Protein AF-A0A8I0KU93-F1 (afdb_monomer_lite)

InterPro domains:
  IPR004701 Phosphotransferase system, mannose-type IIA component [PF03610] (4-116)
  IPR004701 Phosphotransferase system, mannose-type IIA component [PS51096] (2-158)
  IPR008731 Phosphotransferase system, enzyme I N-terminal [PF05524] (185-280)
  IPR012844 Dihydroxyacetone kinase phosphotransferase subunit, N-terminal domain [TIGR02364] (4-125)
  IPR036618 PtsI, HPr-binding domain superfamily [G3DSA:1.10.274.10] (181-299)
  IPR036618 PtsI, HPr-binding domain superfamily [SSF47831] (185-296)
  IPR036662 Phosphotransferase system, mannose-type IIA component superfamily [G3DSA:3.40.50.510] (1-130)
  IPR036662 Phosphotransferase system, mannose-type IIA component superfamily [SSF53062] (1-128)
  IPR039643 Dihydroxyacetone kinase phosphotransferase subunit DhaM [PTHR38594] (3-132)

Organism: NCBI:txid2692125

Radius of gyration: 26.98 Å; chains: 1; bounding box: 62×64×78 Å

pLDDT: mean 84.0, std 16.84, range [27.55, 98.62]

Secondary structure (DSSP, 8-state):
--EEEEEEES-HHHHHHHHHHHHHTTTT----EEEEEB-TTSSSSB-HHHHHHHHHHHHTT-SEEEEEESSHHHHHHHHHHHHHS-HHHHHTEEE--S-HHHHHHHHHHHHTTT--HHHHHHHHHTTTHHHHHHHSS-S-------------------PPPPP-TT-TTSPEEE------GGG----S-HHHHHHHHHHHHHHHHHHHHHHHHHS-TTSHHHHHHHHHHHHHHHHHT-HHHHHHHHHHHHH---HHHHHHHHHHHHHHHHHTSSSHHHHHHHHHHHHHHHHHHHHHTT---S-GGGG----S-EEEEES---HHHHHT--BTTEEEEEEET--TTSHHHHHHHHTT--EEEE---

Foldseek 3Di:
DFEAEEEWFQAPVVQVVLVVLLCVLLVVQDGHYYYFYHDPVNHRDGALVSLLVSLVSRVVPGPAYEYEYADDRSVVSNVVSLVVHDPNSSVRYYYAPAHRRLLSNQLSNCSSVVDDPVVSSVRSNCSCVCVVVVVVPDVPDPPDPPDDDDDDDDDDDPDPDPPDLVPPPFAEDEDELDDDLVLADFPQDLVVLLVLLVQLLVVLLVVLQVLLVVFDPVDPLSVVLSVVSVVLSCVSVPVVVSVQSSVVCVVPRGNLVSLCVVLVVVLVVQCPDPDPVSNLVSLSSVLSSSSSNCSNSVAQRAEDPSPDDQPAAHEYEYQDFASRNQSRDDPDSNSAYEYEPDDCPHNRNVSNVSNVHHYDYDYDD

Structure (mmCIF, N/CA/C/O backbone):
data_AF-A0A8I0KU93-F1
#
_entry.id   AF-A0A8I0KU93-F1
#
loop_
_atom_site.group_PDB
_atom_site.id
_atom_site.type_symbol
_atom_site.label_atom_id
_atom_site.label_alt_id
_atom_site.label_comp_id
_atom_site.label_asym_id
_atom_site.label_entity_id
_atom_site.label_seq_id
_atom_site.pdbx_PDB_ins_code
_atom_site.Cartn_x
_atom_site.Cartn_y
_atom_site.Cartn_z
_atom_site.occupancy
_atom_site.B_iso_or_equiv
_atom_site.auth_seq_id
_atom_site.auth_comp_id
_atom_site.auth_asym_id
_atom_site.auth_atom_id
_atom_site.pdbx_PDB_model_num
ATOM 1 N N . MET A 1 1 ? -18.561 -11.347 -32.294 1.00 76.56 1 MET A N 1
ATOM 2 C CA . MET A 1 1 ? -17.390 -12.033 -31.731 1.00 76.56 1 MET A CA 1
ATOM 3 C C . MET A 1 1 ? -17.626 -12.157 -30.243 1.00 76.56 1 MET A C 1
ATOM 5 O O . MET A 1 1 ? -17.910 -11.149 -29.606 1.00 76.56 1 MET A O 1
ATOM 9 N N . THR A 1 2 ? -17.659 -13.383 -29.747 1.00 90.75 2 THR A N 1
ATOM 10 C CA . THR A 1 2 ? -17.941 -13.753 -28.359 1.00 90.75 2 THR A CA 1
ATOM 11 C C . THR A 1 2 ? -16.639 -13.873 -27.574 1.00 90.75 2 THR A C 1
ATOM 13 O O . THR A 1 2 ? -15.663 -14.420 -28.074 1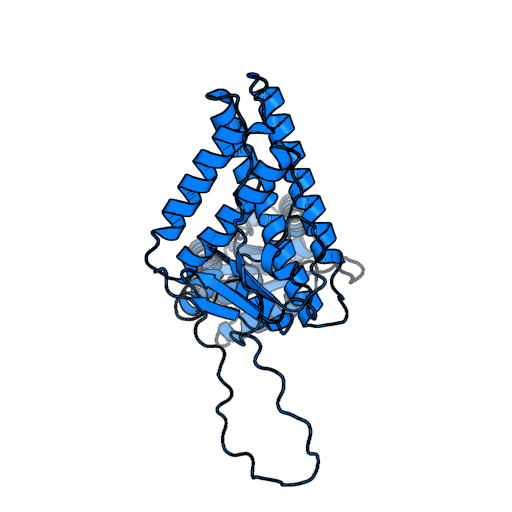.00 90.75 2 THR A O 1
ATOM 16 N N . CYS A 1 3 ? -16.615 -13.347 -26.352 1.00 96.44 3 CYS A N 1
ATOM 17 C CA . CYS A 1 3 ? -15.449 -13.393 -25.474 1.00 96.44 3 CYS A CA 1
ATOM 18 C C . CYS A 1 3 ? -15.707 -14.380 -24.333 1.00 96.44 3 CYS A C 1
ATOM 20 O O . CYS A 1 3 ? -16.680 -14.218 -23.592 1.00 96.44 3 CYS A O 1
ATOM 22 N N . GLY A 1 4 ? -14.844 -15.381 -24.199 1.00 97.94 4 GLY A N 1
ATOM 23 C CA . GLY A 1 4 ? -14.819 -16.289 -23.059 1.00 97.94 4 GLY A CA 1
ATOM 24 C C . GLY A 1 4 ? -13.735 -15.898 -22.054 1.00 97.94 4 GLY A C 1
ATOM 25 O O . GLY A 1 4 ? -12.794 -15.180 -22.390 1.00 97.94 4 GLY A O 1
ATOM 26 N N . LEU A 1 5 ? -13.864 -16.349 -20.808 1.00 98.62 5 LEU A N 1
ATOM 27 C CA . LEU A 1 5 ? -13.021 -15.913 -19.693 1.00 98.62 5 LEU A CA 1
ATOM 28 C C . LEU A 1 5 ? -12.236 -17.085 -19.091 1.00 98.62 5 LEU A C 1
ATOM 30 O O . LEU A 1 5 ? -12.770 -18.178 -18.912 1.00 98.62 5 LEU A O 1
ATOM 34 N N . VAL A 1 6 ? -10.986 -16.848 -18.707 1.00 98.62 6 VAL A N 1
ATOM 35 C CA . VAL A 1 6 ? -10.173 -17.806 -17.941 1.00 98.62 6 VAL A CA 1
ATOM 36 C C . VAL A 1 6 ? -9.643 -17.120 -16.693 1.00 98.62 6 VAL A C 1
ATOM 38 O O . VAL A 1 6 ? -9.049 -16.051 -16.786 1.00 98.62 6 VAL A O 1
ATOM 41 N N . LEU A 1 7 ? -9.841 -17.724 -15.524 1.00 98.06 7 LEU A N 1
ATOM 42 C CA . LEU A 1 7 ? -9.283 -17.245 -14.261 1.00 98.06 7 LEU A CA 1
ATOM 43 C C . LEU A 1 7 ? -8.055 -18.068 -13.902 1.00 98.06 7 LEU A C 1
ATOM 45 O O . LEU A 1 7 ? -8.151 -19.284 -13.743 1.00 98.06 7 LEU A O 1
ATOM 49 N N . VAL A 1 8 ? -6.932 -17.392 -13.700 1.00 97.69 8 VAL A N 1
ATOM 50 C CA . VAL A 1 8 ? -5.667 -17.983 -13.276 1.00 97.69 8 VAL A CA 1
ATOM 51 C C . VAL A 1 8 ? -5.283 -17.412 -11.921 1.00 97.69 8 VAL A C 1
ATOM 53 O O . VAL A 1 8 ? -5.124 -16.201 -11.773 1.00 97.69 8 VAL A O 1
ATOM 56 N N . ALA A 1 9 ? -5.144 -18.271 -10.915 1.00 96.38 9 ALA A N 1
ATOM 57 C CA . ALA A 1 9 ? -4.786 -17.823 -9.574 1.00 96.38 9 ALA A CA 1
ATOM 58 C C . ALA A 1 9 ? -3.966 -18.856 -8.809 1.00 96.38 9 ALA A C 1
ATOM 60 O O . ALA A 1 9 ? -4.051 -20.058 -9.049 1.00 96.38 9 ALA A O 1
ATOM 61 N N . HIS A 1 10 ? -3.240 -18.394 -7.797 1.00 95.69 10 HIS A N 1
ATOM 62 C CA . HIS A 1 10 ? -2.480 -19.276 -6.923 1.00 95.69 10 HIS A CA 1
ATOM 63 C C . HIS A 1 10 ? -3.381 -20.131 -6.029 1.00 95.69 10 HIS A C 1
ATOM 65 O O . HIS A 1 10 ? -3.035 -21.255 -5.677 1.00 95.69 10 HIS A O 1
ATOM 71 N N . SER A 1 11 ? -4.531 -19.580 -5.637 1.00 95.19 11 SER A N 1
ATOM 72 C CA . SER A 1 11 ? -5.482 -20.199 -4.717 1.00 95.19 11 SER A CA 1
ATOM 73 C C . SER A 1 11 ? -6.725 -20.663 -5.466 1.00 95.19 11 SER A C 1
ATOM 75 O O . SER A 1 11 ? -7.487 -19.847 -5.990 1.00 95.19 11 SER A O 1
ATOM 77 N N . ARG A 1 12 ? -6.960 -21.980 -5.482 1.00 95.12 12 ARG A N 1
ATOM 78 C CA . ARG A 1 12 ? -8.182 -22.557 -6.056 1.00 95.12 12 ARG A CA 1
ATOM 79 C C . ARG A 1 12 ? -9.459 -22.083 -5.351 1.00 95.12 12 ARG A C 1
ATOM 81 O O . ARG A 1 12 ? -10.343 -21.622 -6.070 1.00 95.12 12 ARG A O 1
ATOM 88 N N . PRO A 1 13 ? -9.543 -22.068 -4.003 1.00 96.12 13 PRO A N 1
ATOM 89 C CA . PRO A 1 13 ? -10.718 -21.529 -3.315 1.00 96.12 13 PRO A CA 1
ATOM 90 C C . PRO A 1 13 ? -11.046 -20.083 -3.707 1.00 96.12 13 PRO A C 1
ATOM 92 O O . PRO A 1 13 ? -12.212 -19.734 -3.862 1.00 96.12 13 PRO A O 1
ATOM 95 N N . LEU A 1 14 ? -10.023 -19.243 -3.914 1.00 94.69 14 LEU A N 1
ATOM 96 C CA . LEU A 1 14 ? -10.217 -17.861 -4.359 1.00 94.69 14 LEU A CA 1
ATOM 97 C C . LEU A 1 14 ? -10.784 -17.798 -5.782 1.00 94.69 14 LEU A C 1
ATOM 99 O O . LEU A 1 14 ? -11.743 -17.070 -6.025 1.00 94.69 14 LEU A O 1
ATOM 103 N N . ALA A 1 15 ? -10.196 -18.546 -6.719 1.00 95.94 15 ALA A N 1
ATOM 104 C CA . ALA A 1 15 ? -10.630 -18.530 -8.113 1.00 95.94 15 ALA A CA 1
ATOM 105 C C . ALA A 1 15 ? -12.047 -19.095 -8.292 1.00 95.94 15 ALA A C 1
ATOM 107 O O . ALA A 1 15 ? -12.823 -18.562 -9.082 1.00 95.94 15 ALA A O 1
ATOM 108 N N . GLU A 1 16 ? -12.403 -20.137 -7.539 1.00 96.38 16 GLU A N 1
ATOM 109 C CA . GLU A 1 16 ? -13.755 -20.702 -7.535 1.00 96.38 16 GLU A CA 1
ATOM 110 C C . GLU A 1 16 ? -14.772 -19.709 -6.966 1.00 96.38 16 GLU A C 1
ATOM 112 O O . GLU A 1 16 ? -15.781 -19.444 -7.614 1.00 96.38 16 GLU A O 1
ATOM 117 N N . ALA A 1 17 ? -14.471 -19.072 -5.829 1.00 97.56 17 ALA A N 1
ATOM 118 C CA . ALA A 1 17 ? -15.342 -18.043 -5.263 1.00 97.56 17 ALA A CA 1
ATOM 119 C C . ALA A 1 17 ? -15.520 -16.843 -6.215 1.00 97.56 17 ALA A C 1
ATOM 121 O O . ALA A 1 17 ? -16.633 -16.345 -6.393 1.00 97.56 17 ALA A O 1
ATOM 122 N N . ALA A 1 18 ? -14.441 -16.400 -6.870 1.00 97.12 18 ALA A N 1
ATOM 123 C CA . ALA A 1 18 ? -14.492 -15.323 -7.854 1.00 97.12 18 ALA A CA 1
ATOM 124 C C . ALA A 1 18 ? -15.321 -15.707 -9.091 1.00 97.12 18 ALA A C 1
ATOM 126 O O . ALA A 1 18 ? -16.140 -14.907 -9.545 1.00 97.12 18 ALA A O 1
ATOM 127 N N . ARG A 1 19 ? -15.164 -16.937 -9.606 1.00 97.50 19 ARG A N 1
ATOM 128 C CA . ARG A 1 19 ? -16.010 -17.481 -10.680 1.00 97.50 19 ARG A CA 1
ATOM 129 C C . ARG A 1 19 ? -17.477 -17.459 -10.278 1.00 97.50 19 ARG A C 1
ATOM 131 O O . ARG A 1 19 ? -18.304 -16.988 -11.051 1.00 97.50 19 ARG A O 1
ATOM 138 N N . ASP A 1 20 ? -17.806 -17.996 -9.111 1.00 96.56 20 ASP A N 1
ATOM 139 C CA . ASP A 1 20 ? -19.197 -18.168 -8.693 1.00 96.56 20 ASP A CA 1
ATOM 140 C C . ASP A 1 20 ? -19.889 -16.801 -8.527 1.00 96.56 20 ASP A C 1
ATOM 142 O O . ASP A 1 20 ? -21.030 -16.605 -8.967 1.00 96.56 20 ASP A O 1
ATOM 146 N N . LEU A 1 21 ? -19.161 -15.805 -8.010 1.00 96.06 21 LEU A N 1
ATOM 147 C CA . LEU A 1 21 ? -19.622 -14.418 -7.970 1.00 96.06 21 LEU A CA 1
ATOM 148 C C . LEU A 1 21 ? -19.855 -13.847 -9.379 1.00 96.06 21 LEU A C 1
ATOM 150 O O . LEU A 1 21 ? -20.891 -13.232 -9.640 1.00 96.06 21 LEU A O 1
ATOM 154 N N . ALA A 1 22 ? -18.926 -14.082 -10.305 1.00 96.38 22 ALA A N 1
ATOM 155 C CA . ALA A 1 22 ? -19.029 -13.625 -11.689 1.00 96.38 22 ALA A CA 1
ATOM 156 C C . ALA A 1 22 ? -20.241 -14.225 -12.408 1.00 96.38 22 ALA A C 1
ATOM 158 O O . ALA A 1 22 ? -20.997 -13.511 -13.067 1.00 96.38 22 ALA A O 1
ATOM 159 N N . LEU A 1 23 ? -20.461 -15.531 -12.232 1.00 95.06 23 LEU A N 1
ATOM 160 C CA . LEU A 1 23 ? -21.593 -16.247 -12.811 1.00 95.06 23 LEU A CA 1
ATOM 161 C C . LEU A 1 23 ? -22.927 -15.741 -12.258 1.00 95.06 23 LEU A C 1
ATOM 163 O O . LEU A 1 23 ? -23.889 -15.630 -13.018 1.00 95.06 23 LEU A O 1
ATOM 167 N N . THR A 1 24 ? -22.978 -15.333 -10.988 1.00 93.56 24 THR A N 1
ATOM 168 C CA . THR A 1 24 ? -24.179 -14.716 -10.399 1.00 93.56 24 THR A CA 1
ATOM 169 C C . THR A 1 24 ? -24.579 -13.436 -11.147 1.00 93.56 24 THR A C 1
ATOM 171 O O . THR A 1 24 ? -25.766 -13.185 -11.358 1.00 93.56 24 THR A O 1
ATOM 174 N N . MET A 1 25 ? -23.609 -12.656 -11.635 1.00 88.38 25 MET A N 1
ATOM 175 C CA . MET A 1 25 ? -23.875 -11.410 -12.369 1.00 88.38 25 MET A CA 1
ATOM 176 C C . MET A 1 25 ? -24.320 -11.615 -13.826 1.00 88.38 25 MET A C 1
ATOM 178 O O . MET A 1 25 ? -24.736 -10.665 -14.490 1.00 88.38 25 MET A O 1
ATOM 182 N N . THR A 1 26 ? -24.281 -12.842 -14.350 1.00 91.31 26 THR A N 1
ATOM 183 C CA . THR A 1 26 ? -24.676 -13.122 -15.745 1.00 91.31 26 THR A CA 1
ATOM 184 C C . THR A 1 26 ? -26.191 -13.124 -15.957 1.00 91.31 26 THR A C 1
ATOM 186 O O . THR A 1 26 ? -26.646 -13.072 -17.103 1.00 91.31 26 THR A O 1
ATOM 189 N N . GLY A 1 27 ? -26.979 -13.180 -14.876 1.00 86.06 27 GLY A N 1
ATOM 190 C CA . GLY A 1 27 ? -28.438 -13.297 -14.939 1.00 86.06 27 GLY A CA 1
ATOM 191 C C . GLY A 1 27 ? -28.910 -14.635 -15.518 1.00 86.06 27 GLY A C 1
ATOM 192 O O . GLY A 1 27 ? -29.949 -14.680 -16.172 1.00 86.06 27 GLY A O 1
ATOM 193 N N . GLY A 1 28 ? -28.125 -15.705 -15.334 1.00 85.94 28 GLY A N 1
ATOM 194 C CA . GLY A 1 28 ? -28.436 -17.052 -15.825 1.00 85.94 28 GLY A CA 1
ATOM 195 C C . GLY A 1 28 ? -28.096 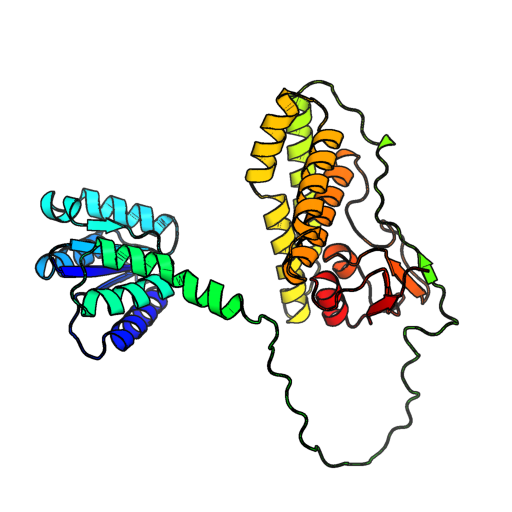-17.292 -17.299 1.00 85.94 28 GLY A C 1
ATOM 196 O O . GLY A 1 28 ? -28.456 -18.334 -17.843 1.00 85.94 28 GLY A O 1
ATOM 197 N N . ARG A 1 29 ? -27.416 -16.346 -17.959 1.00 89.88 29 ARG A N 1
ATOM 198 C CA . ARG A 1 29 ? -26.885 -16.548 -19.311 1.00 89.88 29 ARG A CA 1
ATOM 199 C C . ARG A 1 29 ? -25.628 -17.407 -19.249 1.00 89.88 29 ARG A C 1
ATOM 201 O O . ARG A 1 29 ? -24.740 -17.152 -18.443 1.00 89.88 29 ARG A O 1
ATOM 208 N N . ASP A 1 30 ? -25.555 -18.392 -20.134 1.00 89.75 30 ASP A N 1
ATOM 209 C CA . ASP A 1 30 ? -24.376 -19.241 -20.272 1.00 89.75 30 ASP A CA 1
ATOM 210 C C . ASP A 1 30 ? -23.223 -18.439 -20.894 1.00 89.75 30 ASP A C 1
ATOM 212 O O . ASP A 1 30 ? -23.360 -17.873 -21.981 1.00 89.75 30 ASP A O 1
ATOM 216 N N . ILE A 1 31 ? -22.098 -18.381 -20.182 1.00 95.44 31 ILE A N 1
ATOM 217 C CA . ILE A 1 31 ? -20.832 -17.826 -20.665 1.00 95.44 31 ILE A CA 1
ATOM 218 C C . ILE A 1 31 ? -19.741 -18.886 -20.518 1.00 95.44 31 ILE A C 1
ATOM 220 O O . ILE A 1 31 ? -19.732 -19.661 -19.559 1.00 95.44 31 ILE A O 1
ATOM 224 N N . ALA A 1 32 ? -18.791 -18.920 -21.452 1.00 97.06 32 ALA A N 1
ATOM 225 C CA . ALA A 1 32 ? -17.612 -19.760 -21.297 1.00 97.06 32 ALA A CA 1
ATOM 226 C C . ALA A 1 32 ? -16.673 -19.134 -20.261 1.00 97.06 32 ALA A C 1
ATOM 228 O O . ALA A 1 32 ? -16.091 -18.078 -20.504 1.00 97.06 32 ALA A O 1
ATOM 229 N N . LEU A 1 33 ? -16.559 -19.777 -19.098 1.00 97.81 33 LEU A N 1
ATOM 230 C CA . LEU A 1 33 ? -15.672 -19.367 -18.016 1.00 97.81 33 LEU A CA 1
ATOM 231 C C . LEU A 1 33 ? -14.984 -20.603 -17.427 1.00 97.81 33 LEU A C 1
ATOM 233 O O . LEU A 1 33 ? -15.656 -21.485 -16.891 1.00 97.81 33 LEU A O 1
ATOM 237 N N . ALA A 1 34 ? -13.654 -20.650 -17.506 1.00 98.25 34 ALA A N 1
ATOM 238 C CA . ALA A 1 34 ? -12.834 -21.716 -16.929 1.00 98.25 34 ALA A CA 1
ATOM 239 C C . ALA A 1 34 ? -11.908 -21.198 -15.815 1.00 98.25 34 ALA A C 1
ATOM 241 O O . ALA A 1 34 ? -11.551 -20.021 -15.773 1.00 98.25 34 ALA A O 1
ATOM 242 N N . VAL A 1 35 ? -11.516 -22.089 -14.901 1.00 97.69 35 VAL A N 1
ATOM 243 C CA . VAL A 1 35 ? -10.605 -21.796 -13.783 1.00 97.69 35 VAL A CA 1
ATOM 244 C C . VAL A 1 35 ? -9.376 -22.693 -13.887 1.00 97.69 35 VAL A C 1
ATOM 246 O O . VAL A 1 35 ? -9.509 -23.912 -13.950 1.00 97.69 35 VAL A O 1
ATOM 249 N N . ALA A 1 36 ? -8.193 -22.089 -13.829 1.00 96.94 36 ALA A N 1
ATOM 250 C CA . ALA A 1 36 ? -6.902 -22.753 -13.718 1.00 96.94 36 ALA A CA 1
ATOM 251 C C . ALA A 1 36 ? -6.173 -22.222 -12.476 1.00 96.94 36 ALA A C 1
ATOM 253 O O . ALA A 1 36 ? -5.534 -21.173 -12.511 1.00 96.94 36 ALA A O 1
ATOM 254 N N . ALA A 1 37 ? -6.306 -22.916 -11.346 1.00 95.44 37 ALA A N 1
ATOM 255 C CA . ALA A 1 37 ? -5.766 -22.429 -10.081 1.00 95.44 37 ALA A CA 1
ATOM 256 C C . ALA A 1 37 ? -5.192 -23.530 -9.189 1.00 95.44 37 ALA A C 1
ATOM 258 O O . ALA A 1 37 ? -5.713 -24.652 -9.149 1.00 95.44 37 ALA A O 1
ATOM 259 N N . GLY A 1 38 ? -4.161 -23.170 -8.426 1.00 92.00 38 GLY A N 1
ATOM 260 C CA . GLY A 1 38 ? -3.378 -24.096 -7.612 1.00 92.00 38 GLY A CA 1
ATOM 261 C C . GLY A 1 38 ? -2.252 -24.775 -8.395 1.00 92.00 38 GLY A C 1
ATOM 262 O O . GLY A 1 38 ? -2.209 -24.747 -9.627 1.00 92.00 38 GLY A O 1
ATOM 263 N N . SER A 1 39 ? -1.318 -25.381 -7.663 1.00 89.31 39 SER A N 1
ATOM 264 C CA . SER A 1 39 ? -0.315 -26.273 -8.248 1.00 89.31 39 SER A CA 1
ATOM 265 C C . SER A 1 39 ? -0.930 -27.624 -8.634 1.00 89.31 39 SER A C 1
ATOM 267 O O . SER A 1 39 ? -2.027 -27.969 -8.187 1.00 89.31 39 SER A O 1
ATOM 269 N N . ALA A 1 40 ? -0.195 -28.424 -9.413 1.00 80.25 40 ALA A N 1
ATOM 270 C CA . ALA A 1 40 ? -0.590 -29.791 -9.769 1.00 80.25 40 ALA A CA 1
ATOM 271 C C . ALA A 1 40 ? -0.876 -30.678 -8.536 1.00 80.25 40 ALA A C 1
ATOM 273 O O . ALA A 1 40 ? -1.761 -31.529 -8.576 1.00 80.25 40 ALA A O 1
ATOM 274 N N . ASP A 1 41 ? -0.192 -30.416 -7.416 1.00 81.50 41 ASP A N 1
ATOM 275 C CA . ASP A 1 41 ? -0.361 -31.136 -6.145 1.00 81.50 41 ASP A CA 1
ATOM 276 C C . ASP A 1 41 ? -1.513 -30.586 -5.272 1.00 81.50 41 ASP A C 1
ATOM 278 O O . ASP A 1 41 ? -1.687 -31.002 -4.127 1.00 81.50 41 ASP A O 1
ATOM 282 N N . GLY A 1 42 ? -2.298 -29.625 -5.778 1.00 77.12 42 GLY A N 1
ATOM 283 C CA . GLY A 1 42 ? -3.462 -29.050 -5.090 1.00 77.12 42 GLY A CA 1
ATOM 284 C C . GLY A 1 42 ? -3.144 -27.963 -4.054 1.00 77.12 42 GLY A C 1
ATOM 285 O O . GLY A 1 42 ? -4.048 -27.502 -3.356 1.00 77.12 42 GLY A O 1
ATOM 286 N N . GLY A 1 43 ? -1.881 -27.541 -3.950 1.00 86.25 43 GLY A N 1
ATOM 287 C CA . GLY A 1 43 ? -1.436 -26.454 -3.076 1.00 86.25 43 GLY A CA 1
ATOM 288 C C . GLY A 1 43 ? -1.520 -25.071 -3.729 1.00 86.25 43 GLY A C 1
ATOM 289 O O . GLY A 1 43 ? -1.989 -24.913 -4.856 1.00 86.25 43 GLY A O 1
ATOM 290 N N . ILE A 1 44 ? -1.023 -24.053 -3.020 1.00 89.38 44 ILE A N 1
ATOM 291 C CA . ILE A 1 44 ? -0.886 -22.693 -3.558 1.00 89.38 44 ILE A CA 1
ATOM 292 C C . ILE A 1 44 ? 0.166 -22.692 -4.675 1.00 89.38 44 ILE A C 1
ATOM 294 O O . ILE A 1 44 ? 1.314 -23.070 -4.450 1.00 89.38 44 ILE A O 1
ATOM 298 N N . GLY A 1 45 ? -0.212 -22.252 -5.873 1.00 90.62 45 GLY A N 1
ATOM 299 C CA . GLY A 1 45 ? 0.670 -22.241 -7.040 1.00 90.62 45 GLY A CA 1
ATOM 300 C C . GLY A 1 45 ? -0.098 -22.077 -8.347 1.00 90.62 45 GLY A C 1
ATOM 301 O O . GLY A 1 45 ? -1.313 -21.941 -8.338 1.00 90.62 45 GLY A O 1
ATOM 302 N N . THR A 1 46 ? 0.604 -22.074 -9.477 1.00 90.94 46 THR A N 1
ATOM 303 C CA . THR A 1 46 ? -0.016 -22.029 -10.810 1.00 90.94 46 THR A CA 1
ATOM 304 C C . THR A 1 46 ? 0.611 -23.107 -11.687 1.00 90.94 46 THR A C 1
ATOM 306 O O . THR A 1 46 ? 1.832 -23.254 -11.691 1.00 90.94 46 THR A O 1
ATOM 309 N N . ASP A 1 47 ? -0.213 -23.853 -12.416 1.00 93.44 47 ASP A N 1
ATOM 310 C CA . ASP A 1 47 ? 0.219 -24.862 -13.385 1.00 93.44 47 ASP A CA 1
ATOM 311 C C . ASP A 1 47 ? -0.073 -24.377 -14.812 1.00 93.44 47 ASP A C 1
ATOM 313 O O . ASP A 1 47 ? -1.230 -24.204 -15.192 1.00 93.44 47 ASP A O 1
ATOM 317 N N . ALA A 1 48 ? 0.978 -24.159 -15.607 1.00 94.81 48 ALA A N 1
ATOM 318 C CA . ALA A 1 48 ? 0.859 -23.675 -16.981 1.00 94.81 48 ALA A CA 1
ATOM 319 C C . ALA A 1 48 ? 0.073 -24.636 -17.892 1.00 94.81 48 ALA A C 1
ATOM 321 O O . ALA A 1 48 ? -0.622 -24.173 -18.794 1.00 94.81 48 ALA A O 1
ATOM 322 N N . MET A 1 49 ? 0.121 -25.950 -17.643 1.00 95.69 49 MET A N 1
ATOM 323 C CA . MET A 1 49 ? -0.649 -26.915 -18.437 1.00 95.69 49 MET A CA 1
ATOM 324 C C . MET A 1 49 ? -2.140 -26.832 -18.112 1.00 95.69 49 MET A C 1
ATOM 326 O O . MET A 1 49 ? -2.961 -26.808 -19.023 1.00 95.69 49 MET A O 1
ATOM 330 N N . ALA A 1 50 ? -2.496 -26.660 -16.836 1.00 96.69 50 ALA A N 1
ATOM 331 C CA . ALA A 1 50 ? -3.882 -26.409 -16.446 1.00 96.69 50 ALA A CA 1
ATOM 332 C C . ALA A 1 50 ? -4.420 -25.089 -17.035 1.00 96.69 50 ALA A C 1
ATOM 334 O O . ALA A 1 50 ? -5.596 -25.001 -17.390 1.00 96.69 50 ALA A O 1
ATOM 335 N N . VAL A 1 51 ? -3.567 -24.063 -17.166 1.00 97.88 51 VAL A N 1
ATOM 336 C CA . VAL A 1 51 ? -3.932 -22.809 -17.848 1.00 97.88 51 VAL A CA 1
ATOM 337 C C . VAL A 1 51 ? -4.163 -23.041 -19.341 1.00 97.88 51 VAL A C 1
ATOM 339 O O . VAL A 1 51 ? -5.162 -22.554 -19.867 1.00 97.88 51 VAL A O 1
ATOM 342 N N . LEU A 1 52 ? -3.291 -23.798 -20.013 1.00 98.19 52 LEU A N 1
ATOM 343 C CA . LEU A 1 52 ? -3.459 -24.158 -21.424 1.00 98.19 52 LEU A CA 1
ATOM 344 C C . LEU A 1 52 ? -4.775 -24.913 -21.658 1.00 98.19 52 LEU A C 1
ATOM 346 O O . LEU A 1 52 ? -5.539 -24.548 -22.549 1.00 98.19 52 LEU A O 1
ATOM 350 N N . ASP A 1 53 ? -5.074 -25.910 -20.825 1.00 98.25 53 ASP A N 1
ATOM 351 C CA . ASP A 1 53 ? -6.313 -26.687 -20.912 1.00 98.25 53 ASP A CA 1
ATOM 352 C C . ASP A 1 53 ? -7.551 -25.798 -20.725 1.00 98.25 53 ASP A C 1
ATOM 354 O O . ASP A 1 53 ? -8.515 -25.883 -21.491 1.00 98.25 53 ASP A O 1
ATOM 358 N N . ALA A 1 54 ? -7.514 -24.886 -19.746 1.00 98.38 54 ALA A N 1
ATOM 359 C CA . ALA A 1 54 ? -8.587 -23.924 -19.525 1.00 98.38 54 ALA A CA 1
ATOM 360 C C . ALA A 1 54 ? -8.775 -22.989 -20.731 1.00 98.38 54 ALA A C 1
ATOM 362 O O . ALA A 1 54 ? -9.908 -22.789 -21.170 1.00 98.38 54 ALA A O 1
ATOM 363 N N . VAL A 1 55 ? -7.688 -22.463 -21.304 1.00 98.62 55 VAL A N 1
ATOM 364 C CA . VAL A 1 55 ? -7.729 -21.617 -22.508 1.00 98.62 55 VAL A CA 1
ATOM 365 C C . VAL A 1 55 ? -8.329 -22.371 -23.692 1.00 98.62 55 VAL A C 1
ATOM 367 O O . VAL A 1 55 ? -9.259 -21.858 -24.311 1.00 98.62 55 VAL A O 1
ATOM 370 N N . ASN A 1 56 ? -7.874 -23.595 -23.964 1.00 98.38 56 ASN A N 1
ATOM 371 C CA . ASN A 1 56 ? -8.397 -24.412 -25.061 1.00 98.38 56 ASN A CA 1
ATOM 372 C C . ASN A 1 56 ? -9.897 -24.688 -24.889 1.00 98.38 56 ASN A C 1
ATOM 374 O O . ASN A 1 56 ? -10.672 -24.466 -25.818 1.00 98.38 56 ASN A O 1
ATOM 378 N N . SER A 1 57 ? -10.330 -25.059 -23.679 1.00 98.25 57 SER A N 1
ATOM 379 C CA . SER A 1 57 ? -11.747 -25.333 -23.393 1.00 98.25 57 SER A CA 1
ATOM 380 C C . SER A 1 57 ? -12.665 -24.127 -23.639 1.00 98.25 57 SER A C 1
ATOM 382 O O . SER A 1 57 ? -13.825 -24.275 -24.027 1.00 98.25 57 SER A O 1
ATOM 384 N N . VAL A 1 58 ? -12.153 -22.912 -23.423 1.00 98.25 58 VAL A N 1
ATOM 385 C CA . VAL A 1 58 ? -12.892 -21.670 -23.665 1.00 98.25 58 VAL A CA 1
ATOM 386 C C . VAL A 1 58 ? -12.828 -21.282 -25.144 1.00 98.25 58 VAL A C 1
ATOM 388 O O . VAL A 1 58 ? -13.846 -20.873 -25.706 1.00 98.25 58 VAL A O 1
ATOM 391 N N . ALA A 1 59 ? -11.676 -21.459 -25.795 1.00 97.56 59 ALA A N 1
ATOM 392 C CA . ALA A 1 59 ? -11.473 -21.168 -27.214 1.00 97.56 59 ALA A CA 1
ATOM 393 C C . ALA A 1 59 ? -12.351 -22.034 -28.137 1.00 97.56 59 ALA A C 1
ATOM 395 O O . ALA A 1 59 ? -12.780 -21.566 -29.188 1.00 97.56 59 ALA A O 1
ATOM 396 N N . GLU A 1 60 ? -12.697 -23.257 -27.724 1.00 97.12 60 GLU A N 1
ATOM 397 C CA . GLU A 1 60 ? -13.657 -24.116 -28.439 1.00 97.12 60 GLU A CA 1
ATOM 398 C C . GLU A 1 60 ? -15.075 -23.523 -28.505 1.00 97.12 60 GLU A C 1
ATOM 400 O O . GLU A 1 60 ? -15.866 -23.877 -29.382 1.00 97.12 60 GLU A O 1
ATOM 405 N N . ARG A 1 61 ? -15.418 -22.622 -27.576 1.00 96.62 61 ARG A N 1
ATOM 406 C CA . ARG A 1 61 ? -16.770 -22.069 -27.416 1.00 96.62 61 ARG A CA 1
ATOM 407 C C . ARG A 1 61 ? -16.888 -20.598 -27.802 1.00 96.62 61 ARG A C 1
ATOM 409 O O . ARG A 1 61 ? -18.012 -20.105 -27.897 1.00 96.62 61 ARG A O 1
ATOM 416 N N . CYS A 1 62 ? -15.778 -19.878 -27.951 1.00 95.94 62 CYS A N 1
ATOM 417 C CA . CYS A 1 62 ? -15.769 -18.419 -28.073 1.00 95.94 62 CYS A CA 1
ATOM 418 C C . CYS A 1 62 ? -14.755 -17.918 -29.101 1.00 95.94 62 CYS A C 1
ATOM 420 O O . CYS A 1 62 ? -13.723 -18.540 -29.330 1.00 95.94 62 CYS A O 1
ATOM 422 N N . ASP A 1 63 ? -15.039 -16.755 -29.693 1.00 96.25 63 ASP A N 1
ATOM 423 C CA . ASP A 1 63 ? -14.189 -16.107 -30.702 1.00 96.25 63 ASP A CA 1
ATOM 424 C C . ASP A 1 63 ? -12.864 -15.585 -30.126 1.00 96.25 63 ASP A C 1
ATOM 426 O O . ASP A 1 63 ? -11.842 -15.616 -30.795 1.00 96.25 63 ASP A O 1
ATOM 430 N N . ASP A 1 64 ? -12.848 -15.160 -28.870 1.00 98.12 64 ASP A N 1
ATOM 431 C CA . ASP A 1 64 ? -11.655 -14.655 -28.192 1.00 98.12 64 ASP A CA 1
ATOM 432 C C . ASP A 1 64 ? -11.647 -15.128 -26.733 1.00 98.12 64 ASP A C 1
ATOM 434 O O . ASP A 1 64 ? -12.705 -15.370 -26.139 1.00 98.12 64 ASP A O 1
ATOM 438 N N . VAL A 1 65 ? -10.456 -15.231 -26.142 1.00 98.50 65 VAL A N 1
ATOM 439 C CA . VAL A 1 65 ? -10.269 -15.636 -24.741 1.00 98.50 65 VAL A CA 1
ATOM 440 C C . VAL A 1 65 ? -9.607 -14.508 -23.961 1.00 98.50 65 VAL A C 1
ATOM 442 O O . VAL A 1 65 ? -8.548 -14.014 -24.345 1.00 98.50 65 VAL A O 1
ATOM 445 N N . LEU A 1 66 ? -10.200 -14.113 -22.835 1.00 98.44 66 LEU A N 1
ATOM 446 C CA . LEU A 1 66 ? -9.631 -13.133 -21.915 1.00 98.44 66 LEU A CA 1
ATOM 447 C C . LEU A 1 66 ? -9.201 -13.812 -20.609 1.00 98.44 66 LEU A C 1
ATOM 449 O O . LEU A 1 66 ? -10.019 -14.357 -19.869 1.00 98.44 66 LEU A O 1
ATOM 453 N N . VAL A 1 67 ? -7.901 -13.768 -20.327 1.00 98.56 67 VAL A N 1
ATOM 454 C CA . VAL A 1 67 ? -7.261 -14.417 -19.180 1.00 98.56 67 VAL A CA 1
ATOM 455 C C . VAL A 1 67 ? -7.046 -13.403 -18.061 1.00 98.56 67 VAL A C 1
ATOM 457 O O . VAL A 1 67 ? -6.359 -12.400 -18.245 1.00 98.56 67 VAL A O 1
ATOM 460 N N . PHE A 1 68 ? -7.597 -13.684 -16.887 1.00 98.12 68 PHE A N 1
ATOM 461 C CA . PHE A 1 68 ? -7.407 -12.922 -15.659 1.00 98.12 68 PHE A CA 1
ATOM 462 C C . PHE A 1 68 ? -6.402 -13.626 -14.764 1.00 98.12 68 PHE A C 1
ATOM 464 O O . PHE A 1 68 ? -6.431 -14.844 -14.633 1.00 98.12 68 PHE A O 1
ATOM 471 N N . VAL A 1 69 ? -5.522 -12.852 -14.144 1.00 95.94 69 VAL A N 1
ATOM 472 C CA . VAL A 1 69 ? -4.386 -13.339 -13.354 1.00 95.94 69 VAL A CA 1
ATOM 473 C C . VAL A 1 69 ? -4.332 -12.582 -12.029 1.00 95.94 69 VAL A C 1
ATOM 475 O O . VAL A 1 69 ? -4.718 -11.415 -11.974 1.00 95.94 69 VAL A O 1
ATOM 478 N N . ASP A 1 70 ? -3.868 -13.226 -10.960 1.00 92.12 70 ASP A N 1
ATOM 479 C CA . ASP A 1 70 ? -3.794 -12.616 -9.627 1.00 92.12 70 ASP A CA 1
ATOM 480 C C . ASP A 1 70 ? -2.480 -11.846 -9.382 1.00 92.12 70 ASP A C 1
ATOM 482 O O . ASP A 1 70 ? -2.475 -10.624 -9.251 1.00 92.12 70 ASP A O 1
ATOM 486 N N . LEU A 1 71 ? -1.353 -12.554 -9.331 1.00 84.19 71 LEU A N 1
ATOM 487 C CA . LEU A 1 71 ? -0.030 -12.073 -8.948 1.00 84.19 71 LEU A CA 1
ATOM 488 C C . LEU A 1 71 ? 0.986 -12.343 -10.065 1.00 84.19 71 LEU A C 1
ATOM 490 O O . LEU A 1 71 ? 0.744 -13.096 -11.007 1.00 84.19 71 LEU A O 1
ATOM 494 N N . GLY A 1 72 ? 2.171 -11.740 -9.945 1.00 78.00 72 GLY A N 1
ATOM 495 C CA . GLY A 1 72 ? 3.177 -11.713 -11.013 1.00 78.00 72 GLY A CA 1
ATOM 496 C C . GLY A 1 72 ? 3.578 -13.079 -11.595 1.00 78.00 72 GLY A C 1
ATOM 497 O O . GLY A 1 72 ? 3.769 -13.186 -12.802 1.00 78.00 72 GLY A O 1
ATOM 498 N N . SER A 1 73 ? 3.664 -14.139 -10.787 1.00 86.25 73 SER A N 1
ATOM 499 C CA . SER A 1 73 ? 4.011 -15.497 -11.253 1.00 86.25 73 SER A CA 1
ATOM 500 C C . SER A 1 73 ? 2.904 -16.183 -12.065 1.00 86.25 73 SER A C 1
ATOM 502 O O . SER A 1 73 ? 3.204 -17.023 -12.918 1.00 86.25 73 SER A O 1
ATOM 504 N N . ALA A 1 74 ? 1.638 -15.802 -11.873 1.00 88.62 74 ALA A N 1
ATOM 505 C CA . ALA A 1 74 ? 0.529 -16.307 -12.682 1.00 88.62 74 ALA A CA 1
ATOM 506 C C . ALA A 1 74 ? 0.572 -15.739 -14.111 1.00 88.62 74 ALA A C 1
ATOM 508 O O . ALA A 1 74 ? 0.242 -16.449 -15.059 1.00 88.62 74 ALA A O 1
ATOM 509 N N . ILE A 1 75 ? 1.071 -14.505 -14.288 1.00 90.94 75 ILE A N 1
ATOM 510 C CA . ILE A 1 75 ? 1.314 -13.913 -15.617 1.00 90.94 75 ILE A CA 1
ATOM 511 C C . ILE A 1 75 ? 2.314 -14.762 -16.399 1.00 90.94 75 ILE A C 1
ATOM 513 O O . ILE A 1 75 ? 2.050 -15.104 -17.548 1.00 90.94 75 ILE A O 1
ATOM 517 N N . MET A 1 76 ? 3.442 -15.121 -15.778 1.00 90.38 76 MET A N 1
ATOM 518 C CA . MET A 1 76 ? 4.464 -15.941 -16.435 1.00 90.38 76 MET A CA 1
ATOM 519 C C . MET A 1 76 ? 3.903 -17.309 -16.823 1.00 90.38 76 MET A C 1
ATOM 521 O O . MET A 1 76 ? 4.115 -17.758 -17.940 1.00 90.38 76 MET A O 1
ATOM 525 N N . SER A 1 77 ? 3.122 -17.935 -15.939 1.00 91.94 77 SER A N 1
ATOM 526 C CA . SER A 1 77 ? 2.493 -19.231 -16.218 1.00 91.94 77 SER A CA 1
ATOM 527 C C . SER A 1 77 ? 1.490 -19.153 -17.375 1.00 91.94 77 SER A C 1
ATOM 529 O O . SER A 1 77 ? 1.463 -20.043 -18.220 1.00 91.94 77 SER A O 1
ATOM 531 N N . ALA A 1 78 ? 0.708 -18.072 -17.456 1.00 95.12 78 ALA A N 1
ATOM 532 C CA . ALA A 1 78 ? -0.191 -17.823 -18.578 1.00 95.12 78 ALA A CA 1
ATOM 533 C C . ALA A 1 78 ? 0.572 -17.561 -19.885 1.00 95.12 78 ALA A C 1
ATOM 535 O O . ALA A 1 78 ? 0.186 -18.083 -20.924 1.00 95.12 78 ALA A O 1
ATOM 536 N N . GLN A 1 79 ? 1.674 -16.808 -19.850 1.00 95.19 79 GLN A N 1
ATOM 537 C CA . GLN A 1 79 ? 2.530 -16.598 -21.023 1.00 95.19 79 GLN A CA 1
ATOM 538 C C . GLN A 1 79 ? 3.126 -17.916 -21.522 1.00 95.19 79 GLN A C 1
ATOM 540 O O . GLN A 1 79 ? 2.998 -18.219 -22.703 1.00 95.19 79 GLN A O 1
ATOM 545 N N . THR A 1 80 ? 3.677 -18.731 -20.618 1.00 94.69 80 THR A N 1
ATOM 546 C CA . THR A 1 80 ? 4.171 -20.074 -20.936 1.00 94.69 80 THR A CA 1
ATOM 547 C C . THR A 1 80 ? 3.072 -20.937 -21.556 1.00 94.69 80 THR A C 1
ATOM 549 O O . THR A 1 80 ? 3.307 -21.585 -22.567 1.00 94.69 80 THR A O 1
ATOM 552 N N . ALA A 1 81 ? 1.851 -20.924 -21.010 1.00 96.25 81 ALA A N 1
ATOM 553 C CA . ALA A 1 81 ? 0.727 -21.660 -21.589 1.00 96.25 81 ALA A CA 1
ATOM 554 C C . ALA A 1 81 ? 0.439 -21.236 -23.042 1.00 96.25 81 ALA A C 1
ATOM 556 O O . ALA A 1 81 ? 0.226 -22.089 -23.900 1.00 96.25 81 ALA A O 1
ATOM 557 N N . LEU A 1 82 ? 0.495 -19.933 -23.343 1.00 95.56 82 LEU A N 1
ATOM 558 C CA . LEU A 1 82 ? 0.293 -19.416 -24.701 1.00 95.56 82 LEU A CA 1
ATOM 559 C C . LEU A 1 82 ? 1.431 -19.765 -25.667 1.00 95.56 82 LEU A C 1
ATOM 561 O O . LEU A 1 82 ? 1.182 -19.848 -26.866 1.00 95.56 82 LEU A O 1
ATOM 565 N N . GLU A 1 83 ? 2.650 -20.005 -25.177 1.00 96.50 83 GLU A N 1
ATOM 566 C CA . GLU A 1 83 ? 3.751 -20.529 -26.001 1.00 96.50 83 GLU A CA 1
ATOM 567 C C . GLU A 1 83 ? 3.495 -21.974 -26.458 1.00 96.50 83 GLU A C 1
ATOM 569 O O . GLU A 1 83 ? 3.954 -22.369 -27.530 1.00 96.50 83 GLU A O 1
ATOM 574 N N . PHE A 1 84 ? 2.753 -22.754 -25.665 1.00 95.75 84 PHE A N 1
ATOM 575 C CA . PHE A 1 84 ? 2.362 -24.129 -25.990 1.00 95.75 84 PHE A CA 1
ATOM 576 C C . PHE A 1 84 ? 1.018 -24.237 -26.725 1.00 95.75 84 PHE A C 1
ATOM 578 O O . PHE A 1 84 ? 0.703 -25.304 -27.253 1.00 95.75 84 PHE A O 1
ATOM 585 N N . ALA A 1 85 ? 0.224 -23.165 -26.759 1.00 96.75 85 ALA A N 1
ATOM 586 C CA . ALA A 1 85 ? -1.058 -23.138 -27.452 1.00 96.75 85 ALA A CA 1
ATOM 587 C C . ALA A 1 85 ? -0.889 -23.180 -28.979 1.00 96.75 85 ALA A C 1
ATOM 589 O O . ALA A 1 85 ? 0.129 -22.760 -29.535 1.00 96.75 85 ALA A O 1
ATOM 590 N N . GLU A 1 86 ? -1.922 -23.652 -29.683 1.00 97.25 86 GLU A N 1
ATOM 591 C CA . GLU A 1 86 ? -1.943 -23.559 -31.142 1.00 97.25 86 GLU A CA 1
ATOM 592 C C . GLU A 1 86 ? -1.866 -22.087 -31.593 1.00 97.25 86 GLU A C 1
ATOM 594 O O . GLU A 1 86 ? -2.479 -21.225 -30.956 1.00 97.25 86 GLU A O 1
ATOM 599 N N . PRO A 1 87 ? -1.173 -21.766 -32.706 1.00 97.00 87 PRO A N 1
ATOM 600 C CA . PRO A 1 87 ? -0.951 -20.378 -33.116 1.00 97.00 87 PRO A CA 1
ATOM 601 C C . PRO A 1 87 ? -2.226 -19.537 -33.274 1.00 97.00 87 PRO A C 1
ATOM 603 O O . PRO A 1 87 ? -2.203 -18.346 -32.967 1.00 97.00 87 PRO A O 1
ATOM 606 N N . ASP A 1 88 ? -3.333 -20.138 -33.728 1.00 97.12 88 ASP A N 1
ATOM 607 C CA . ASP A 1 88 ? -4.627 -19.448 -33.842 1.00 97.12 88 ASP A CA 1
ATOM 608 C C . ASP A 1 88 ? -5.215 -19.113 -32.463 1.00 97.12 88 ASP A C 1
ATOM 610 O O . ASP A 1 88 ? -5.597 -17.970 -32.214 1.00 97.12 88 ASP A O 1
ATOM 614 N N . VAL A 1 89 ? -5.203 -20.077 -31.533 1.00 97.75 89 VAL A N 1
ATOM 615 C CA . VAL A 1 89 ? -5.670 -19.899 -30.147 1.00 97.75 89 VAL A CA 1
ATOM 616 C C . VAL A 1 89 ? -4.821 -18.861 -29.413 1.00 97.75 89 VAL A C 1
ATOM 618 O O . VAL A 1 89 ? -5.362 -17.985 -28.736 1.00 97.75 89 VAL A O 1
ATOM 621 N N . ALA A 1 90 ? -3.499 -18.893 -29.585 1.00 96.81 90 ALA A N 1
ATOM 622 C CA . ALA A 1 90 ? -2.601 -17.908 -28.990 1.00 96.81 90 ALA A CA 1
ATOM 623 C C . ALA A 1 90 ? -2.877 -16.484 -29.513 1.00 96.81 90 ALA A C 1
ATOM 625 O O . ALA A 1 90 ? -2.880 -15.531 -28.734 1.00 96.81 90 ALA A O 1
ATOM 626 N N . ALA A 1 91 ? -3.160 -16.326 -30.813 1.00 97.06 91 ALA A N 1
ATOM 627 C CA . ALA A 1 91 ? -3.400 -15.020 -31.439 1.00 97.06 91 ALA A CA 1
ATOM 628 C C . ALA A 1 91 ? -4.688 -14.322 -30.959 1.00 97.06 91 ALA A C 1
ATOM 630 O O . ALA A 1 91 ? -4.752 -13.089 -30.946 1.00 97.06 91 ALA A O 1
ATOM 631 N N . ARG A 1 92 ? -5.692 -15.103 -30.551 1.00 97.19 92 ARG A N 1
ATOM 632 C CA . ARG A 1 92 ? -7.003 -14.650 -30.041 1.00 97.19 92 ARG A CA 1
ATOM 633 C C . ARG A 1 92 ? -7.147 -14.737 -28.518 1.00 97.19 92 ARG A C 1
ATOM 635 O O . ARG A 1 92 ? -8.245 -14.577 -27.987 1.00 97.19 92 ARG A O 1
ATOM 642 N N . THR A 1 93 ? -6.054 -15.021 -27.808 1.00 98.38 93 THR A N 1
ATOM 643 C CA . THR A 1 93 ? -6.032 -15.036 -26.342 1.00 98.38 93 THR A CA 1
ATOM 644 C C . THR A 1 93 ? -5.311 -13.805 -25.806 1.00 98.38 93 THR A C 1
ATOM 646 O O . THR A 1 93 ? -4.224 -13.436 -26.253 1.00 98.38 93 THR A O 1
ATOM 649 N N . HIS A 1 94 ? -5.917 -13.143 -24.826 1.00 97.94 94 HIS A N 1
ATOM 650 C CA . HIS A 1 94 ? -5.459 -11.868 -24.294 1.00 97.94 94 HIS A CA 1
ATOM 651 C C . HIS A 1 94 ? -5.361 -11.933 -22.773 1.00 97.94 94 HIS A C 1
ATOM 653 O O . HIS A 1 94 ? -6.294 -12.365 -22.107 1.00 97.94 94 HIS A O 1
ATOM 659 N N . ILE A 1 95 ? -4.244 -11.481 -22.204 1.00 97.50 95 ILE A N 1
ATOM 660 C CA . ILE A 1 95 ? -4.084 -11.381 -20.748 1.00 97.50 95 ILE A CA 1
ATOM 661 C C . ILE A 1 95 ? -4.581 -10.003 -20.299 1.00 97.50 95 ILE A C 1
ATOM 663 O O . ILE A 1 95 ? -4.045 -8.973 -20.720 1.00 97.50 95 ILE A O 1
ATOM 667 N N . SER A 1 96 ? -5.610 -9.996 -19.455 1.00 96.94 96 SER A N 1
ATOM 668 C CA . SER A 1 96 ? -6.219 -8.795 -18.892 1.00 96.94 96 SER A CA 1
ATOM 669 C C . SER A 1 96 ? -5.285 -8.100 -17.903 1.00 96.94 96 SER A C 1
ATOM 671 O O . SER A 1 96 ? -4.515 -8.737 -17.184 1.00 96.94 96 SER A O 1
ATOM 673 N N . ARG A 1 97 ? -5.383 -6.767 -17.832 1.00 91.88 97 ARG A N 1
ATOM 674 C CA . ARG A 1 97 ? -4.713 -5.954 -16.796 1.00 91.88 97 ARG A CA 1
ATOM 675 C C . ARG A 1 97 ? -5.637 -5.584 -15.633 1.00 91.88 97 ARG A C 1
ATOM 677 O O . ARG A 1 97 ? -5.277 -4.729 -14.825 1.00 91.88 97 ARG A O 1
ATOM 684 N N . ALA A 1 98 ? -6.851 -6.121 -15.606 1.00 95.00 98 ALA A N 1
ATOM 685 C CA . ALA A 1 98 ? -7.842 -5.804 -14.591 1.00 95.00 98 ALA A CA 1
ATOM 686 C C . ALA A 1 98 ? -7.521 -6.461 -13.232 1.00 95.00 98 ALA A C 1
ATOM 688 O O . ALA A 1 98 ? -6.879 -7.512 -13.203 1.00 95.00 98 ALA A O 1
ATOM 689 N N . PRO A 1 99 ? -8.003 -5.893 -12.107 1.00 92.62 99 PRO A N 1
ATOM 690 C CA . PRO A 1 99 ? -8.034 -6.598 -10.825 1.00 92.62 99 PRO A CA 1
ATOM 691 C C . PRO A 1 99 ? -8.794 -7.923 -10.954 1.00 92.62 99 PRO A C 1
ATOM 693 O O . PRO A 1 99 ? -9.835 -7.956 -11.608 1.00 92.62 99 PRO A O 1
ATOM 696 N N . LEU A 1 100 ? -8.303 -8.996 -10.324 1.00 94.75 100 LEU A N 1
ATOM 697 C CA . LEU A 1 100 ? -8.837 -10.349 -10.522 1.00 94.75 100 LEU A CA 1
ATOM 698 C C . LEU A 1 100 ? -10.350 -10.433 -10.275 1.00 94.75 100 LEU A C 1
ATOM 700 O O . LEU A 1 100 ? -11.092 -10.797 -11.179 1.00 94.75 100 LEU A O 1
ATOM 704 N N . VAL A 1 101 ? -10.811 -10.109 -9.063 1.00 96.06 101 VAL A N 1
ATOM 705 C CA . VAL A 1 101 ? -12.203 -10.362 -8.660 1.00 96.06 101 VAL A CA 1
ATOM 706 C C . VAL A 1 101 ? -13.151 -9.385 -9.349 1.00 96.06 101 VAL A C 1
ATOM 708 O O . VAL A 1 101 ? -14.032 -9.796 -10.100 1.00 96.06 101 VAL A O 1
ATOM 711 N N . GLU A 1 102 ? -12.960 -8.085 -9.142 1.00 94.75 102 GLU A N 1
ATOM 712 C CA . GLU A 1 102 ? -13.849 -7.054 -9.684 1.00 94.75 102 GLU A CA 1
ATOM 713 C C . GLU A 1 102 ? -13.824 -7.036 -11.214 1.00 94.75 102 GLU A C 1
ATOM 715 O O . GLU A 1 102 ? -14.860 -6.850 -11.853 1.00 94.75 102 GLU A O 1
ATOM 720 N N . GLY A 1 103 ? -12.647 -7.266 -11.803 1.00 96.88 103 GLY A N 1
ATOM 721 C CA . GLY A 1 103 ? -12.469 -7.326 -13.246 1.00 96.88 103 GLY A CA 1
ATOM 722 C C . GLY A 1 103 ? -13.204 -8.504 -13.866 1.00 96.88 103 GLY A C 1
ATOM 723 O O . GLY A 1 103 ? -13.941 -8.303 -14.827 1.00 96.88 103 GLY A O 1
ATOM 724 N N . VAL A 1 104 ? -13.079 -9.708 -13.298 1.00 97.56 104 VAL A N 1
ATOM 725 C CA . VAL A 1 104 ? -13.806 -10.897 -13.770 1.00 97.56 104 VAL A CA 1
ATOM 726 C C . VAL A 1 104 ? -15.317 -10.713 -13.659 1.00 97.56 104 VAL A C 1
ATOM 728 O O . VAL A 1 104 ? -16.045 -11.088 -14.575 1.00 97.56 104 VAL A O 1
ATOM 731 N N . VAL A 1 105 ? -15.805 -10.135 -12.560 1.00 96.31 105 VAL A N 1
ATOM 732 C CA . VAL A 1 105 ? -17.243 -9.912 -12.354 1.00 96.31 105 VAL A CA 1
ATOM 733 C C . VAL A 1 105 ? -17.798 -8.948 -13.406 1.00 96.31 105 VAL A C 1
ATOM 735 O O . VAL A 1 105 ? -18.804 -9.243 -14.057 1.00 96.31 105 VAL A O 1
ATOM 738 N N . ALA A 1 106 ? -17.108 -7.827 -13.627 1.00 95.69 106 ALA A N 1
ATOM 739 C CA . ALA A 1 106 ? -17.467 -6.856 -14.655 1.00 95.69 106 ALA A CA 1
ATOM 740 C C . ALA A 1 106 ? -17.369 -7.460 -16.070 1.00 95.69 106 ALA A C 1
ATOM 742 O O . ALA A 1 106 ? -18.260 -7.268 -16.903 1.00 95.69 106 ALA A O 1
ATOM 743 N N . ALA A 1 107 ? -16.329 -8.260 -16.325 1.00 97.31 107 ALA A N 1
ATOM 744 C CA . ALA A 1 107 ? -16.130 -8.963 -17.585 1.00 97.31 107 ALA A CA 1
ATOM 745 C C . ALA A 1 107 ? -17.244 -9.972 -17.867 1.00 97.31 107 ALA A C 1
ATOM 747 O O . ALA A 1 107 ? -17.788 -9.972 -18.965 1.00 97.31 107 ALA A O 1
ATOM 748 N N . ALA A 1 108 ? -17.625 -10.793 -16.885 1.00 97.00 108 ALA A N 1
ATOM 749 C CA . ALA A 1 108 ? -18.686 -11.788 -17.015 1.00 97.00 108 ALA A CA 1
ATOM 750 C C . ALA A 1 108 ? -20.033 -11.134 -17.331 1.00 97.00 108 ALA A C 1
ATOM 752 O O . ALA A 1 108 ? -20.722 -11.558 -18.261 1.00 97.00 108 ALA A O 1
ATOM 753 N N . ALA A 1 109 ? -20.373 -10.046 -16.632 1.00 94.38 109 ALA A N 1
ATOM 754 C CA . ALA A 1 109 ? -21.569 -9.265 -16.930 1.00 94.38 109 ALA A CA 1
ATOM 755 C C . ALA A 1 109 ? -21.548 -8.726 -18.372 1.00 94.38 109 ALA A C 1
ATOM 757 O O . ALA A 1 109 ? -22.555 -8.796 -19.080 1.00 94.38 109 ALA A O 1
ATOM 758 N N . LYS A 1 110 ? -20.394 -8.228 -18.838 1.00 94.94 110 LYS A N 1
ATOM 759 C CA . LYS A 1 110 ? -20.241 -7.641 -20.175 1.00 94.94 110 LYS A CA 1
ATOM 760 C C . LYS A 1 110 ? -20.212 -8.679 -21.301 1.00 94.94 110 LYS A C 1
ATOM 762 O O . LYS A 1 110 ? -20.816 -8.453 -22.355 1.00 94.94 110 LYS A O 1
ATOM 767 N N . ALA A 1 111 ? -19.558 -9.813 -21.070 1.00 95.75 111 ALA A N 1
ATOM 768 C CA . ALA A 1 111 ? -19.496 -10.956 -21.974 1.00 95.75 111 ALA A CA 1
ATOM 769 C C . ALA A 1 111 ? -20.881 -11.592 -22.147 1.00 95.75 111 ALA A C 1
ATOM 771 O O . ALA A 1 111 ? -21.284 -11.888 -23.268 1.00 95.75 111 ALA A O 1
ATOM 772 N N . ALA A 1 112 ? -21.668 -11.684 -21.068 1.00 94.69 112 ALA A N 1
ATOM 773 C CA . ALA A 1 112 ? -23.047 -12.171 -21.117 1.00 94.69 112 ALA A CA 1
ATOM 774 C C . ALA A 1 112 ? -23.975 -11.293 -21.985 1.00 94.69 112 ALA A C 1
ATOM 776 O O . ALA A 1 112 ? -25.027 -11.754 -22.422 1.00 94.69 112 ALA A O 1
ATOM 777 N N . LEU A 1 113 ? -23.596 -10.039 -22.257 1.00 92.94 113 LEU A N 1
ATOM 778 C CA . LEU A 1 113 ? -24.295 -9.149 -23.194 1.00 92.94 113 LEU A CA 1
ATOM 779 C C . LEU A 1 113 ? -23.816 -9.300 -24.651 1.00 92.94 113 LEU A C 1
ATOM 781 O O . LEU A 1 113 ? -24.266 -8.552 -25.515 1.00 92.94 113 LEU A O 1
ATOM 785 N N . GLY A 1 114 ? -22.906 -10.238 -24.936 1.00 91.69 114 GLY A N 1
ATOM 786 C CA . GLY A 1 114 ? -22.366 -10.483 -26.276 1.00 91.69 114 GLY A CA 1
ATOM 787 C C . GLY A 1 114 ? -21.368 -9.423 -26.754 1.00 91.69 114 GLY A C 1
ATOM 788 O O . GLY A 1 114 ? -21.182 -9.260 -27.959 1.00 91.69 114 GLY A O 1
ATOM 789 N N . THR A 1 115 ? -20.755 -8.679 -25.827 1.00 92.62 115 THR A N 1
ATOM 790 C CA . THR A 1 115 ? -19.722 -7.682 -26.153 1.00 92.62 115 THR A CA 1
ATOM 791 C C . THR A 1 115 ? -18.444 -8.379 -26.636 1.00 92.62 115 THR A C 1
ATOM 793 O O . THR A 1 115 ? -18.102 -9.454 -26.145 1.00 92.62 115 THR A O 1
ATOM 796 N N . ASP A 1 116 ? -17.722 -7.755 -27.569 1.00 93.50 116 ASP A N 1
ATOM 797 C CA . ASP A 1 116 ? -16.417 -8.247 -28.020 1.00 93.50 116 ASP A CA 1
ATOM 798 C C . ASP A 1 116 ? -15.347 -8.172 -26.916 1.00 93.50 116 ASP A C 1
ATOM 800 O O . ASP A 1 116 ? -15.505 -7.480 -25.905 1.00 93.50 116 ASP A O 1
ATOM 804 N N . TRP A 1 117 ? -14.224 -8.869 -27.103 1.00 96.25 117 TRP A N 1
ATOM 805 C CA . TRP A 1 117 ? -13.188 -8.955 -26.069 1.00 96.25 117 TRP A CA 1
ATOM 806 C C . TRP A 1 117 ? -12.605 -7.597 -25.672 1.00 96.25 117 TRP A C 1
ATOM 808 O O . TRP A 1 117 ? -12.242 -7.406 -24.515 1.00 96.25 117 TRP A O 1
ATOM 818 N N . ARG A 1 118 ? -12.545 -6.631 -26.599 1.00 96.75 118 ARG A N 1
ATOM 819 C CA . ARG A 1 118 ? -12.041 -5.280 -26.316 1.00 96.75 118 ARG A CA 1
ATOM 820 C C . ARG A 1 118 ? -12.988 -4.520 -25.402 1.00 96.75 118 ARG A C 1
ATOM 822 O O . ARG A 1 118 ? -12.527 -3.855 -24.477 1.00 96.75 118 ARG A O 1
ATOM 829 N N . GLY A 1 119 ? -14.294 -4.610 -25.645 1.00 94.38 119 GLY A N 1
ATOM 830 C CA . GLY A 1 119 ? -15.298 -4.019 -24.771 1.00 94.38 119 GLY A CA 1
ATOM 831 C C . GLY A 1 119 ? -15.377 -4.722 -23.417 1.00 94.38 119 GLY A C 1
ATOM 832 O O . GLY A 1 119 ? -15.529 -4.047 -22.400 1.00 94.38 119 GLY A O 1
ATOM 833 N N . VAL A 1 120 ? -15.217 -6.049 -23.388 1.00 97.62 120 VAL A N 1
ATOM 834 C CA . VAL A 1 120 ? -15.128 -6.832 -22.144 1.00 97.62 120 VAL A CA 1
ATOM 835 C C . VAL A 1 120 ? -13.892 -6.431 -21.334 1.00 97.62 120 VAL A C 1
ATOM 837 O O . VAL A 1 120 ? -14.030 -6.113 -20.159 1.00 97.62 120 VAL A O 1
ATOM 840 N N . GLU A 1 121 ? -12.712 -6.345 -21.951 1.00 97.44 121 GLU A N 1
ATOM 841 C CA . GLU A 1 121 ? -11.472 -5.906 -21.293 1.00 97.44 121 GLU A CA 1
ATOM 842 C C . GLU A 1 121 ? -11.557 -4.454 -20.808 1.00 97.44 121 GLU A C 1
ATOM 844 O O . GLU A 1 121 ? -11.105 -4.122 -19.712 1.00 97.44 121 GLU A O 1
ATOM 849 N N . ALA A 1 122 ? -12.152 -3.564 -21.606 1.00 93.31 122 ALA A N 1
ATOM 850 C CA . ALA A 1 122 ? -12.339 -2.173 -21.211 1.00 93.31 122 ALA A CA 1
ATOM 851 C C . ALA A 1 122 ? -13.231 -2.046 -19.967 1.00 93.31 122 ALA A C 1
ATOM 853 O O . ALA A 1 122 ? -12.939 -1.224 -19.099 1.00 93.31 122 ALA A O 1
ATOM 854 N N . GLU A 1 123 ? -14.290 -2.854 -19.872 1.00 92.94 123 GLU A N 1
ATOM 855 C CA . GLU A 1 123 ? -15.166 -2.905 -18.700 1.00 92.94 123 GLU A CA 1
ATOM 856 C C . GLU A 1 123 ? -14.460 -3.545 -17.502 1.00 92.94 123 GLU A C 1
ATOM 858 O O . GLU A 1 123 ? -14.463 -2.990 -16.406 1.00 92.94 123 GLU A O 1
ATOM 863 N N . ALA A 1 124 ? -13.755 -4.652 -17.723 1.00 96.88 124 ALA A N 1
ATOM 864 C CA . ALA A 1 124 ? -12.998 -5.343 -16.691 1.00 96.88 124 ALA A CA 1
ATOM 865 C C . ALA A 1 124 ? -11.956 -4.429 -16.028 1.00 96.88 124 ALA A C 1
ATOM 867 O O . ALA A 1 124 ? -11.866 -4.346 -14.804 1.00 96.88 124 ALA A O 1
ATOM 868 N N . ARG A 1 125 ? -11.208 -3.655 -16.826 1.00 94.19 125 ARG A N 1
ATOM 869 C CA . ARG A 1 125 ? -10.232 -2.672 -16.323 1.00 94.19 125 ARG A CA 1
ATOM 870 C C . ARG A 1 125 ? -10.868 -1.531 -15.536 1.00 94.19 125 ARG A C 1
ATOM 872 O O . ARG A 1 125 ? -10.180 -0.888 -14.747 1.00 94.19 125 ARG A O 1
ATOM 879 N N . ARG A 1 126 ? -12.161 -1.275 -15.742 1.00 87.94 126 ARG A N 1
ATOM 880 C CA . ARG A 1 126 ? -12.955 -0.339 -14.940 1.00 87.94 126 ARG A CA 1
ATOM 881 C C . ARG A 1 126 ? -13.530 -0.993 -13.687 1.00 87.94 126 ARG A C 1
ATOM 883 O O . ARG A 1 126 ? -14.196 -0.292 -12.945 1.00 87.94 126 ARG A O 1
ATOM 890 N N . GLY A 1 127 ? -13.248 -2.262 -13.389 1.00 86.75 127 GLY A N 1
ATOM 891 C CA . GLY A 1 127 ? -13.734 -2.936 -12.177 1.00 86.75 127 GLY A CA 1
ATOM 892 C C . GLY A 1 127 ? -13.322 -2.240 -10.872 1.00 86.75 127 GLY A C 1
ATOM 893 O O . GLY A 1 127 ? -14.049 -2.298 -9.886 1.00 86.75 127 GLY A O 1
ATOM 894 N N . LEU A 1 128 ? -12.204 -1.502 -10.877 1.00 85.00 128 LEU A N 1
ATOM 895 C CA . LEU A 1 128 ? -11.813 -0.643 -9.755 1.00 85.00 128 LEU A CA 1
ATOM 896 C C . LEU A 1 128 ? -12.656 0.644 -9.673 1.00 85.00 128 LEU A C 1
ATOM 898 O O . LEU A 1 128 ? -12.808 1.205 -8.595 1.00 85.00 128 LEU A O 1
ATOM 902 N N . LYS A 1 129 ? -13.239 1.104 -10.787 1.00 79.44 129 LYS A N 1
ATOM 903 C CA . LYS A 1 129 ? -13.888 2.412 -10.896 1.00 79.44 129 LYS A CA 1
ATOM 904 C C . LYS A 1 129 ? -15.111 2.579 -9.994 1.00 79.44 129 LYS A C 1
ATOM 906 O O . LYS A 1 129 ? -15.213 3.643 -9.405 1.00 79.44 129 LYS A O 1
ATOM 911 N N . PRO A 1 130 ? -16.013 1.593 -9.828 1.00 75.69 130 PRO A N 1
ATOM 912 C CA . PRO A 1 130 ? -17.083 1.697 -8.844 1.00 75.69 130 PRO A CA 1
ATOM 913 C C . PRO A 1 130 ? -16.553 1.857 -7.428 1.00 75.69 130 PRO A C 1
ATOM 915 O O . PRO A 1 130 ? -17.133 2.620 -6.678 1.00 75.69 130 PRO A O 1
ATOM 918 N N . LYS A 1 131 ? -15.446 1.195 -7.067 1.00 77.69 131 LYS A N 1
ATOM 919 C CA . LYS A 1 131 ? -14.815 1.409 -5.762 1.00 77.69 131 LYS A CA 1
ATOM 920 C C . LYS A 1 131 ? -14.194 2.787 -5.687 1.00 77.69 131 LYS A C 1
ATOM 922 O O . LYS A 1 131 ? -14.459 3.465 -4.724 1.00 77.69 131 LYS A O 1
ATOM 927 N N . GLU A 1 132 ? -13.454 3.235 -6.699 1.00 76.69 132 GLU A N 1
ATOM 928 C CA . GLU A 1 132 ? -12.990 4.627 -6.739 1.00 76.69 132 GLU A CA 1
ATOM 929 C C . GLU A 1 132 ? -14.167 5.578 -6.560 1.00 76.69 132 GLU A C 1
ATOM 931 O O . GLU A 1 132 ? -14.139 6.347 -5.640 1.00 76.69 132 GLU A O 1
ATOM 936 N N . THR A 1 133 ? -15.251 5.472 -7.326 1.00 67.31 133 THR A N 1
ATOM 937 C CA . THR A 1 133 ? -16.385 6.407 -7.261 1.00 67.31 133 THR A CA 1
ATOM 938 C C . THR A 1 133 ? -17.239 6.293 -5.995 1.00 67.31 133 THR A C 1
ATOM 940 O O . THR A 1 133 ? -17.686 7.315 -5.504 1.00 67.31 133 THR A O 1
ATOM 943 N N . LEU A 1 134 ? -17.489 5.087 -5.479 1.00 55.50 134 LEU A N 1
ATOM 944 C CA . LEU A 1 134 ? -18.293 4.855 -4.266 1.00 55.50 134 LEU A CA 1
ATOM 945 C C . LEU A 1 134 ? -17.471 4.957 -2.978 1.00 55.50 134 LEU A C 1
ATOM 947 O O . LEU A 1 134 ? -18.045 4.972 -1.902 1.00 55.50 134 LEU A O 1
ATOM 951 N N . VAL A 1 135 ? -16.144 4.953 -3.084 1.00 64.44 135 VAL A N 1
ATOM 952 C CA . VAL A 1 135 ? -15.225 5.320 -2.001 1.00 64.44 135 VAL A CA 1
ATOM 953 C C . VAL A 1 135 ? -14.794 6.797 -2.165 1.00 64.44 135 VAL A C 1
ATOM 955 O O . VAL A 1 135 ? -14.353 7.400 -1.193 1.00 64.44 135 VAL A O 1
ATOM 958 N N . ASP A 1 136 ? -14.996 7.403 -3.353 1.00 47.53 136 ASP A N 1
ATOM 959 C CA . ASP A 1 136 ? -14.866 8.846 -3.672 1.00 47.53 136 ASP A CA 1
ATOM 960 C C . ASP A 1 136 ? -16.190 9.634 -3.507 1.00 47.53 136 ASP A C 1
ATOM 962 O O . ASP A 1 136 ? -16.225 10.826 -3.800 1.00 47.53 136 ASP A O 1
ATOM 966 N N . ASP A 1 137 ? -17.246 9.017 -2.977 1.00 37.69 137 ASP A N 1
ATOM 967 C CA . ASP A 1 137 ? -18.245 9.679 -2.132 1.00 37.69 137 ASP A CA 1
ATOM 968 C C . ASP A 1 137 ? -18.261 8.857 -0.833 1.00 37.69 137 ASP A C 1
ATOM 970 O O . ASP A 1 137 ? -18.738 7.728 -0.815 1.00 37.69 137 ASP A O 1
ATOM 974 N N . ASP A 1 138 ? -17.681 9.410 0.231 1.00 37.72 138 ASP A N 1
ATOM 975 C CA . ASP A 1 138 ? -17.643 8.867 1.592 1.00 37.72 138 ASP A CA 1
ATOM 976 C C . ASP A 1 138 ? -16.750 7.623 1.882 1.00 37.72 138 ASP A C 1
ATOM 978 O O . ASP A 1 138 ? -17.217 6.499 2.040 1.00 37.72 138 ASP A O 1
ATOM 982 N N . LEU A 1 139 ? -15.485 7.869 2.266 1.00 39.88 139 LEU A N 1
ATOM 983 C CA . LEU A 1 139 ? -14.968 7.312 3.542 1.00 39.88 139 LEU A CA 1
ATOM 984 C C . LEU A 1 139 ? -15.454 8.134 4.762 1.00 39.88 139 LEU A C 1
ATOM 986 O O . LEU A 1 139 ? -14.932 8.007 5.866 1.00 39.88 139 LEU A O 1
ATOM 990 N N . ALA A 1 140 ? -16.477 8.967 4.564 1.00 36.03 140 ALA A N 1
ATOM 991 C CA . ALA A 1 140 ? -17.275 9.636 5.576 1.00 36.03 140 ALA A CA 1
ATOM 992 C C . ALA A 1 140 ? -18.635 8.931 5.731 1.00 36.03 140 ALA A C 1
ATOM 994 O O . ALA A 1 140 ? -19.681 9.529 5.535 1.00 36.03 140 ALA A O 1
ATOM 995 N N . ALA A 1 141 ? -18.612 7.648 6.087 1.00 31.44 141 ALA A N 1
ATOM 996 C CA . ALA A 1 141 ? -19.685 6.984 6.827 1.00 31.44 141 ALA A CA 1
ATOM 997 C C . ALA A 1 141 ? -19.184 5.610 7.295 1.00 31.44 141 ALA A C 1
ATOM 999 O O . ALA A 1 141 ? -19.520 4.576 6.722 1.00 31.44 141 ALA A O 1
ATOM 1000 N N . ASP A 1 142 ? -18.390 5.592 8.365 1.00 32.25 142 ASP A N 1
ATOM 1001 C CA . ASP A 1 142 ? -18.508 4.473 9.301 1.00 32.25 142 ASP A CA 1
ATOM 1002 C C . ASP A 1 142 ? -19.933 4.582 9.874 1.00 32.25 142 ASP A C 1
ATOM 1004 O O . ASP A 1 142 ? -20.313 5.687 10.288 1.00 32.25 142 ASP A O 1
ATOM 1008 N N . PRO A 1 143 ? -20.791 3.546 9.825 1.00 30.39 143 PRO A N 1
ATOM 1009 C CA . PRO A 1 143 ? -22.092 3.645 10.452 1.00 30.39 143 PRO A CA 1
ATOM 1010 C C . PRO A 1 143 ? -21.856 3.865 11.942 1.00 30.39 143 PRO A C 1
ATOM 1012 O O . PRO A 1 143 ? -21.466 2.954 12.670 1.00 30.39 143 PRO A O 1
ATOM 1015 N N . THR A 1 144 ? -22.112 5.089 12.398 1.00 28.56 144 THR A N 1
ATOM 1016 C CA . THR A 1 144 ? -22.319 5.384 13.807 1.00 28.56 144 THR A CA 1
ATOM 1017 C C . THR A 1 144 ? -23.281 4.320 14.333 1.00 28.56 144 THR A C 1
ATOM 1019 O O . THR A 1 144 ? -24.387 4.213 13.790 1.00 28.56 144 THR A O 1
ATOM 1022 N N . PRO A 1 145 ? -22.936 3.519 15.355 1.00 27.61 145 PRO A N 1
ATOM 1023 C CA . PRO A 1 145 ? -23.971 2.798 16.063 1.00 27.61 145 PRO A CA 1
ATOM 1024 C C . PRO A 1 145 ? -24.876 3.874 16.661 1.00 27.61 145 PRO A C 1
ATOM 1026 O O . PRO A 1 145 ? -24.461 4.653 17.521 1.00 27.61 145 PRO A O 1
ATOM 1029 N N . THR A 1 146 ? -26.093 3.990 16.133 1.00 27.55 146 THR A N 1
ATOM 1030 C CA . THR A 1 146 ? -27.130 4.811 16.744 1.00 27.55 146 THR A CA 1
ATOM 1031 C C . THR A 1 146 ? -27.381 4.232 18.123 1.00 27.55 146 THR A C 1
ATOM 1033 O O . THR A 1 146 ? -27.831 3.095 18.263 1.00 27.55 146 THR A O 1
ATOM 1036 N N . VAL A 1 147 ? -27.011 5.011 19.131 1.00 32.59 147 VAL A N 1
ATOM 1037 C CA . VAL A 1 147 ? -27.306 4.741 20.529 1.00 32.59 147 VAL A CA 1
ATOM 1038 C C . VAL A 1 147 ? -28.814 4.915 20.694 1.00 32.59 147 VAL A C 1
ATOM 1040 O O . VAL A 1 147 ? -29.279 6.035 20.878 1.00 32.59 147 VAL A O 1
ATOM 1043 N N . ASP A 1 148 ? -29.568 3.825 20.574 1.00 31.33 148 ASP A N 1
ATOM 1044 C CA . ASP A 1 148 ? -30.918 3.744 21.130 1.00 31.33 148 ASP A CA 1
ATOM 1045 C C . ASP A 1 148 ? -30.816 3.122 22.528 1.00 31.33 148 ASP A C 1
ATOM 1047 O O . ASP A 1 148 ? -30.271 2.031 22.704 1.00 31.33 148 ASP A O 1
ATOM 1051 N N . ASP A 1 149 ? -31.286 3.911 23.496 1.00 37.88 149 ASP A N 1
ATOM 1052 C CA . ASP A 1 149 ? -31.531 3.663 24.919 1.00 37.88 149 ASP A CA 1
ATOM 1053 C C . ASP A 1 149 ? -31.073 2.311 25.492 1.00 37.88 149 ASP A C 1
ATOM 1055 O O . ASP A 1 149 ? -31.742 1.283 25.368 1.00 37.88 149 ASP A O 1
ATOM 1059 N N . VAL A 1 150 ? -29.978 2.351 26.260 1.00 29.91 150 VAL A N 1
ATOM 1060 C CA . VAL A 1 150 ? -29.719 1.345 27.294 1.00 29.91 150 VAL A CA 1
ATOM 1061 C C . VAL A 1 150 ? -30.195 1.914 28.622 1.00 29.91 150 VAL A C 1
ATOM 1063 O O . VAL A 1 150 ? -29.624 2.869 29.152 1.00 29.91 150 VAL A O 1
ATOM 1066 N N . ASP A 1 151 ? -31.263 1.298 29.125 1.00 30.12 151 ASP A N 1
ATOM 1067 C CA . ASP A 1 151 ? -31.827 1.488 30.453 1.00 30.12 151 ASP A CA 1
ATOM 1068 C C . ASP A 1 151 ? -30.743 1.610 31.529 1.00 30.12 151 ASP A C 1
ATOM 1070 O O . ASP A 1 151 ? -29.823 0.795 31.652 1.00 30.12 151 ASP A O 1
ATOM 1074 N N . THR A 1 152 ? -30.917 2.633 32.359 1.00 35.31 152 THR A N 1
ATOM 1075 C CA . THR A 1 152 ? -30.203 2.830 33.613 1.00 35.31 152 THR A CA 1
ATOM 1076 C C . THR A 1 152 ? -30.290 1.583 34.486 1.00 35.31 152 THR A C 1
ATOM 1078 O O . THR A 1 152 ? -31.369 1.230 34.966 1.00 35.31 152 THR A O 1
ATOM 1081 N N . VAL A 1 153 ? -29.139 0.990 34.792 1.00 30.77 153 VAL A N 1
ATOM 1082 C CA . VAL A 1 153 ? -28.977 0.146 35.975 1.00 30.77 153 VAL A CA 1
ATOM 1083 C C . VAL A 1 153 ? -27.951 0.830 36.868 1.00 30.77 153 VAL A C 1
ATOM 1085 O O . VAL A 1 153 ? -26.763 0.880 36.561 1.00 30.77 153 VAL A O 1
ATOM 1088 N N . ALA A 1 154 ? -28.441 1.425 37.951 1.00 35.81 154 ALA A N 1
ATOM 1089 C CA . ALA A 1 154 ? -27.606 1.787 39.082 1.00 35.81 154 ALA A CA 1
ATOM 1090 C C . ALA A 1 154 ? -27.069 0.493 39.711 1.00 35.81 154 ALA A C 1
ATOM 1092 O O . ALA A 1 154 ? -27.882 -0.382 39.999 1.00 35.81 154 ALA A O 1
ATOM 1093 N N . ASP A 1 155 ? -25.753 0.373 39.917 1.00 33.84 155 ASP A N 1
ATOM 1094 C CA . ASP A 1 155 ? -25.213 0.310 41.282 1.00 33.84 155 ASP A CA 1
ATOM 1095 C C . ASP A 1 155 ? -23.673 0.365 41.372 1.00 33.84 155 ASP A C 1
ATOM 1097 O O . ASP A 1 155 ? -22.960 -0.194 40.546 1.00 33.84 155 ASP A O 1
ATOM 1101 N N . GLU A 1 156 ? -23.233 1.007 42.458 1.00 37.56 156 GLU A N 1
ATOM 1102 C CA . GLU A 1 156 ? -22.004 0.819 43.246 1.00 37.56 156 GLU A CA 1
ATOM 1103 C C . GLU A 1 156 ? -20.590 0.985 42.639 1.00 37.56 156 GLU A C 1
ATOM 1105 O O . GLU A 1 156 ? -19.982 0.076 42.081 1.00 37.56 156 GLU A O 1
ATOM 1110 N N . GLY A 1 157 ? -19.974 2.136 42.960 1.00 34.19 157 GLY A N 1
ATOM 1111 C CA . GLY A 1 157 ? -18.517 2.293 43.037 1.00 34.19 157 GLY A CA 1
ATOM 1112 C C . GLY A 1 157 ? -18.048 3.737 42.867 1.00 34.19 157 GLY A C 1
ATOM 1113 O O . GLY A 1 157 ? -17.823 4.188 41.751 1.00 34.19 157 GLY A O 1
ATOM 1114 N N . LEU A 1 158 ? -17.880 4.479 43.966 1.00 44.00 158 LEU A N 1
ATOM 1115 C CA . LEU A 1 158 ? -17.335 5.840 43.953 1.00 44.00 158 LEU A CA 1
ATOM 1116 C C . LEU A 1 158 ? -15.821 5.798 43.647 1.00 44.00 158 LEU A C 1
ATOM 1118 O O . LEU A 1 158 ? -14.995 5.790 44.557 1.00 44.00 158 LEU A O 1
ATOM 1122 N N . THR A 1 159 ? -15.449 5.728 42.371 1.00 46.06 159 THR A N 1
ATOM 1123 C CA . THR A 1 159 ? -14.095 6.058 41.900 1.00 46.06 159 THR A CA 1
ATOM 1124 C C . THR A 1 159 ? -14.104 7.478 41.355 1.00 46.06 159 THR A C 1
ATOM 1126 O O . THR A 1 159 ? -15.011 7.827 40.599 1.00 46.06 159 THR A O 1
ATOM 1129 N N . ASP A 1 160 ? -13.121 8.291 41.752 1.00 41.47 160 ASP A N 1
ATOM 1130 C CA . ASP A 1 160 ? -12.940 9.648 41.228 1.00 41.47 160 ASP A CA 1
ATOM 1131 C C . ASP A 1 160 ? -13.040 9.660 39.691 1.00 41.47 160 ASP A C 1
ATOM 1133 O O . ASP A 1 160 ? -12.541 8.730 39.042 1.00 41.47 160 ASP A O 1
ATOM 1137 N N . PRO A 1 161 ? -13.666 10.689 39.085 1.00 49.47 161 PRO A N 1
ATOM 1138 C CA . PRO A 1 161 ? -13.641 10.840 37.638 1.00 49.47 161 PRO A CA 1
ATOM 1139 C C . PRO A 1 161 ? -12.179 10.870 37.164 1.00 49.47 161 PRO A C 1
ATOM 1141 O O . PRO A 1 161 ? -11.334 11.462 37.846 1.00 49.47 161 PRO A O 1
ATOM 1144 N N . PRO A 1 162 ? -11.850 10.240 36.020 1.00 60.25 162 PRO A N 1
ATOM 1145 C CA . PRO A 1 162 ? -10.493 10.279 35.495 1.00 60.25 162 PRO A CA 1
ATOM 1146 C C . PRO A 1 162 ? -10.024 11.741 35.367 1.00 60.25 162 PRO A C 1
ATOM 1148 O O . PRO A 1 162 ? -10.825 12.602 34.987 1.00 60.25 162 PRO A O 1
ATOM 1151 N N . PRO A 1 163 ? -8.760 12.050 35.719 1.00 73.44 163 PRO A N 1
ATOM 1152 C CA . PRO A 1 163 ? -8.249 13.416 35.673 1.00 73.44 163 PRO A CA 1
ATOM 1153 C C . PRO A 1 163 ? -8.393 13.995 34.262 1.00 73.44 163 PRO A C 1
ATOM 1155 O O . PRO A 1 163 ? -8.139 13.296 33.283 1.00 73.44 163 PRO A O 1
ATOM 1158 N N . ASP A 1 164 ? -8.787 15.270 34.169 1.00 85.31 164 ASP A N 1
ATOM 1159 C CA . ASP A 1 164 ? -8.924 15.978 32.891 1.00 85.31 164 ASP A CA 1
ATOM 1160 C C . ASP A 1 164 ? -7.602 15.892 32.099 1.00 85.31 164 ASP A C 1
ATOM 1162 O O . ASP A 1 164 ? -6.597 16.464 32.548 1.00 85.31 164 ASP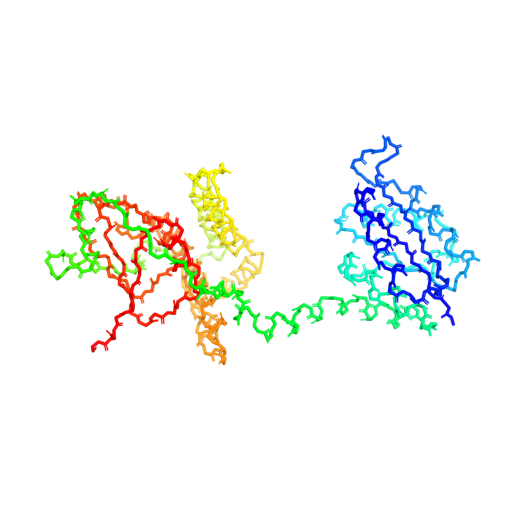 A O 1
ATOM 1166 N N . PRO A 1 165 ? -7.582 15.209 30.932 1.00 84.75 165 PRO A N 1
ATOM 1167 C CA . PRO A 1 165 ? -6.371 15.010 30.135 1.00 84.75 165 PRO A CA 1
ATOM 1168 C C . PRO A 1 165 ? -5.777 16.321 29.611 1.00 84.75 165 PRO A C 1
ATOM 1170 O O . PRO A 1 165 ? -4.625 16.352 29.188 1.00 84.75 165 PRO A O 1
ATOM 1173 N N . PHE A 1 166 ? -6.543 17.413 29.655 1.00 89.75 166 PHE A N 1
ATOM 1174 C CA . PHE A 1 166 ? -6.123 18.732 29.210 1.00 89.75 166 PHE A CA 1
ATOM 1175 C C . PHE A 1 166 ? -6.174 19.794 30.312 1.00 89.75 166 PHE A C 1
ATOM 1177 O O . PHE A 1 166 ? -6.263 20.996 30.015 1.00 89.75 166 PHE A O 1
ATOM 1184 N N . SER A 1 167 ? -6.087 19.359 31.574 1.00 89.75 167 SER A N 1
ATOM 1185 C CA . SER A 1 167 ? -6.074 20.246 32.734 1.00 89.75 167 SER A CA 1
ATOM 1186 C C . SER A 1 167 ? -5.107 21.420 32.524 1.00 89.75 167 SER A C 1
ATOM 1188 O O . SER A 1 167 ? -3.950 21.220 32.139 1.00 89.75 167 SER A O 1
ATOM 1190 N N . PRO A 1 168 ? -5.519 22.668 32.810 1.00 86.81 168 PRO A N 1
ATOM 1191 C CA . PRO A 1 168 ? -4.643 23.828 32.682 1.00 86.81 168 PRO A CA 1
ATOM 1192 C C . PRO A 1 168 ? -3.411 23.754 33.595 1.00 86.81 168 PRO A C 1
ATOM 1194 O O . PRO A 1 168 ? -2.434 24.446 33.323 1.00 86.81 168 PRO A O 1
ATOM 1197 N N . LEU A 1 169 ? -3.437 22.902 34.628 1.00 88.31 169 LEU A N 1
ATOM 1198 C CA . LEU A 1 169 ? -2.321 22.660 35.546 1.00 88.31 169 LEU A CA 1
ATOM 1199 C C . LEU A 1 169 ? -1.220 21.769 34.953 1.00 88.31 169 LEU A C 1
ATOM 1201 O O . LEU A 1 169 ? -0.126 21.714 35.513 1.00 88.31 169 LEU A O 1
ATOM 1205 N N . LEU A 1 170 ? -1.494 21.064 33.852 1.00 88.88 170 LEU A N 1
ATOM 1206 C CA . LEU A 1 170 ? -0.498 20.240 33.179 1.00 88.88 170 LEU A CA 1
ATOM 1207 C C . LEU A 1 170 ? 0.454 21.119 32.351 1.00 88.88 170 LEU A C 1
ATOM 1209 O O . LEU A 1 170 ? 0.005 22.051 31.670 1.00 88.88 170 LEU A O 1
ATOM 1213 N N . PRO A 1 171 ? 1.770 20.836 32.376 1.00 90.38 171 PRO A N 1
ATOM 1214 C CA . PRO A 1 171 ? 2.726 21.540 31.538 1.00 90.38 171 PRO A CA 1
ATOM 1215 C C . PRO A 1 171 ? 2.432 21.265 30.061 1.00 90.38 171 PRO A C 1
ATOM 1217 O O . PRO A 1 171 ? 2.236 20.118 29.656 1.00 90.38 171 PRO A O 1
ATOM 1220 N N . ARG A 1 172 ? 2.434 22.334 29.262 1.00 89.94 172 ARG A N 1
ATOM 1221 C CA . ARG A 1 172 ? 2.367 22.269 27.799 1.00 89.94 172 ARG A CA 1
ATOM 1222 C C . ARG A 1 172 ? 3.783 22.239 27.256 1.00 89.94 172 ARG A C 1
ATOM 1224 O O . ARG A 1 172 ? 4.578 23.129 27.553 1.00 89.94 172 ARG A O 1
ATOM 1231 N N . MET A 1 173 ? 4.102 21.193 26.512 1.00 87.00 173 MET A N 1
ATOM 1232 C CA . MET A 1 173 ? 5.408 21.020 25.893 1.00 87.00 173 MET A CA 1
ATOM 1233 C C . MET A 1 173 ? 5.273 21.248 24.394 1.00 87.00 173 MET A C 1
ATOM 1235 O O . MET A 1 173 ? 4.744 20.394 23.686 1.00 87.00 173 MET A O 1
ATOM 1239 N N . GLU A 1 174 ? 5.737 22.405 23.930 1.00 85.00 174 GLU A N 1
ATOM 1240 C CA . GLU A 1 174 ? 5.788 22.722 22.505 1.00 85.00 174 GLU A CA 1
ATOM 1241 C C . GLU A 1 174 ? 6.897 21.929 21.818 1.00 85.00 174 GLU A C 1
ATOM 1243 O O . GLU A 1 174 ? 8.053 21.926 22.253 1.00 85.00 174 GLU A O 1
ATOM 1248 N N . TYR A 1 175 ? 6.534 21.265 20.725 1.00 78.19 175 TYR A N 1
ATOM 1249 C CA . TYR A 1 175 ? 7.455 20.524 19.883 1.00 78.19 175 TYR A CA 1
ATOM 1250 C C . TYR A 1 175 ? 7.342 21.003 18.448 1.00 78.19 175 TYR A C 1
ATOM 1252 O O . TYR A 1 175 ? 6.303 20.858 17.805 1.00 78.19 175 TYR A O 1
ATOM 1260 N N . THR A 1 176 ? 8.449 21.522 17.924 1.00 73.38 176 THR A N 1
ATOM 1261 C CA . THR A 1 176 ? 8.612 21.661 16.484 1.00 73.38 176 THR A CA 1
ATOM 1262 C C . THR A 1 176 ? 9.239 20.393 15.926 1.00 73.38 176 THR A C 1
ATOM 1264 O O . THR A 1 176 ? 10.006 19.692 16.591 1.00 73.38 176 THR A O 1
ATOM 1267 N N . LEU A 1 177 ? 8.867 20.072 14.694 1.00 70.31 177 LEU A N 1
ATOM 1268 C CA . LEU A 1 177 ? 9.387 18.919 13.964 1.00 70.31 177 LEU A CA 1
ATOM 1269 C C . LEU A 1 177 ? 10.484 19.367 12.983 1.00 70.31 177 LEU A C 1
ATOM 1271 O O . LEU A 1 177 ? 10.642 18.774 11.914 1.00 70.31 177 LEU A O 1
ATOM 1275 N N . ASP A 1 178 ? 11.189 20.445 13.336 1.00 67.69 178 ASP A N 1
ATOM 1276 C CA . ASP A 1 178 ? 12.169 21.105 12.481 1.00 67.69 178 ASP A CA 1
ATOM 1277 C C . ASP A 1 178 ? 13.440 20.265 12.360 1.00 67.69 178 ASP A C 1
ATOM 1279 O O . ASP A 1 178 ? 13.924 19.660 13.320 1.00 67.69 178 ASP A O 1
ATOM 1283 N N . LEU A 1 179 ? 13.997 20.260 11.156 1.00 74.31 179 LEU A N 1
ATOM 1284 C CA . LEU A 1 179 ? 15.280 19.644 10.854 1.00 74.31 179 LEU A CA 1
ATOM 1285 C C . LEU A 1 179 ? 16.392 20.663 11.072 1.00 74.31 179 LEU A C 1
ATOM 1287 O O . LEU A 1 179 ? 16.219 21.840 10.763 1.00 74.31 179 LEU A O 1
ATOM 1291 N N . ASN A 1 180 ? 17.559 20.213 11.535 1.00 72.56 180 ASN A N 1
ATOM 1292 C CA . ASN A 1 180 ? 18.747 21.067 11.533 1.00 72.56 180 ASN A CA 1
ATOM 1293 C C . ASN A 1 180 ? 19.567 20.849 10.237 1.00 72.56 180 ASN A C 1
ATOM 1295 O O . ASN A 1 180 ? 20.269 19.842 10.130 1.00 72.56 180 ASN A O 1
ATOM 1299 N N . PRO A 1 181 ? 19.534 21.757 9.249 1.00 72.62 181 PRO A N 1
ATOM 1300 C CA . PRO A 1 181 ? 20.259 21.563 7.993 1.00 72.62 181 PRO A CA 1
ATOM 1301 C C . PRO A 1 181 ? 21.787 21.624 8.158 1.00 72.62 181 PRO A C 1
ATOM 1303 O O . PRO A 1 181 ? 22.507 21.102 7.312 1.00 72.62 181 PRO A O 1
ATOM 1306 N N . GLU A 1 182 ? 22.310 22.187 9.257 1.00 76.50 182 GLU A N 1
ATOM 1307 C CA . GLU A 1 182 ? 23.759 22.345 9.482 1.00 76.50 182 GLU A CA 1
ATOM 1308 C C . GLU A 1 182 ? 24.517 21.009 9.565 1.00 76.50 182 GLU A C 1
ATOM 1310 O O . GLU A 1 182 ? 25.730 20.966 9.366 1.00 76.50 182 GLU A O 1
ATOM 1315 N N . GLY A 1 183 ? 23.809 19.907 9.836 1.00 76.75 183 GLY A N 1
ATOM 1316 C CA . GLY A 1 183 ? 24.387 18.561 9.854 1.00 76.75 183 GLY A CA 1
ATOM 1317 C C . GLY A 1 183 ? 24.693 17.989 8.467 1.00 76.75 183 GLY A C 1
ATOM 1318 O O . GLY A 1 183 ? 25.337 16.945 8.374 1.00 76.75 183 GLY A O 1
ATOM 1319 N N . TYR A 1 184 ? 24.247 18.641 7.388 1.00 90.62 184 TYR A N 1
ATOM 1320 C CA . TYR A 1 184 ? 24.437 18.165 6.025 1.00 90.62 184 TYR A CA 1
ATOM 1321 C C . TYR A 1 184 ? 25.380 19.061 5.223 1.00 90.62 184 TYR A C 1
ATOM 1323 O O . TYR A 1 184 ? 25.128 20.244 5.020 1.00 90.62 184 TYR A O 1
ATOM 1331 N N . VAL A 1 185 ? 26.444 18.466 4.686 1.00 92.56 185 VAL A N 1
ATOM 1332 C CA . VAL A 1 185 ? 27.310 19.111 3.694 1.00 92.56 185 VAL A CA 1
ATOM 1333 C C . VAL A 1 185 ? 27.243 18.301 2.409 1.00 92.56 185 VAL A C 1
ATOM 1335 O O . VAL A 1 185 ? 27.541 17.103 2.422 1.00 92.56 185 VAL A O 1
ATOM 1338 N N . SER A 1 186 ? 26.845 18.940 1.309 1.00 93.31 186 SER A N 1
ATOM 1339 C CA . SER A 1 186 ? 26.845 18.315 -0.014 1.00 93.31 186 SER A CA 1
ATOM 1340 C C . SER A 1 186 ? 28.269 17.939 -0.450 1.00 93.31 186 SER A C 1
ATOM 1342 O O . SER A 1 186 ? 29.231 18.678 -0.232 1.00 93.31 186 SER A O 1
ATOM 1344 N N . THR A 1 187 ? 28.400 16.784 -1.103 1.00 93.06 187 THR A N 1
ATOM 1345 C CA . THR A 1 187 ? 29.652 16.342 -1.735 1.00 93.06 187 THR A CA 1
ATOM 1346 C C . THR A 1 187 ? 29.935 17.036 -3.069 1.00 93.06 187 THR A C 1
ATOM 1348 O O . THR A 1 187 ? 31.051 16.934 -3.576 1.00 93.06 187 THR A O 1
ATOM 1351 N N . GLY A 1 188 ? 28.941 17.705 -3.663 1.00 92.75 188 GLY A N 1
ATOM 1352 C CA . GLY A 1 188 ? 29.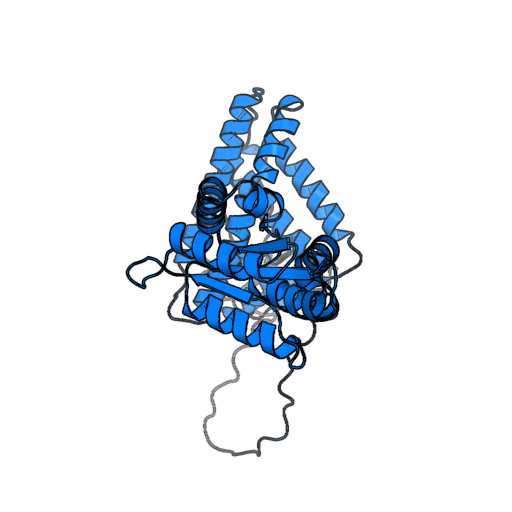027 18.310 -4.994 1.00 92.75 188 GLY A CA 1
ATOM 1353 C C . GLY A 1 188 ? 29.100 17.305 -6.152 1.00 92.75 188 GLY A C 1
ATOM 1354 O O . GLY A 1 188 ? 29.182 17.711 -7.309 1.00 92.75 188 GLY A O 1
ATOM 1355 N N . GLU A 1 189 ? 29.041 15.999 -5.876 1.00 95.94 189 GLU A N 1
ATOM 1356 C CA . GLU A 1 189 ? 29.108 14.933 -6.876 1.00 95.94 189 GLU A CA 1
ATOM 1357 C C . GLU A 1 189 ? 27.769 14.192 -6.961 1.00 95.94 189 GLU A C 1
ATOM 1359 O O . GLU A 1 189 ? 27.401 13.454 -6.049 1.00 95.94 189 GLU A O 1
ATOM 1364 N N . ALA A 1 190 ? 27.064 14.321 -8.089 1.00 94.94 190 ALA A N 1
ATOM 1365 C CA . ALA A 1 190 ? 25.716 13.767 -8.272 1.00 94.94 190 ALA A CA 1
ATOM 1366 C C . ALA A 1 190 ? 25.607 12.270 -7.924 1.00 94.94 190 ALA A C 1
ATOM 1368 O O . ALA A 1 190 ? 24.655 11.847 -7.273 1.00 94.94 190 ALA A O 1
ATOM 1369 N N . ALA A 1 191 ? 26.601 11.465 -8.316 1.00 93.44 191 ALA A N 1
ATOM 1370 C CA . ALA A 1 191 ? 26.616 10.030 -8.031 1.00 93.44 191 ALA A CA 1
ATOM 1371 C C . ALA A 1 191 ? 26.743 9.725 -6.527 1.00 93.44 191 ALA A C 1
ATOM 1373 O O . ALA A 1 191 ? 26.053 8.839 -6.027 1.00 93.44 191 ALA A O 1
ATOM 1374 N N . ARG A 1 192 ? 27.585 10.477 -5.802 1.00 94.50 192 ARG A N 1
ATOM 1375 C CA . ARG A 1 192 ? 27.741 10.329 -4.346 1.00 94.50 192 ARG A CA 1
ATOM 1376 C C . ARG A 1 192 ? 26.513 10.827 -3.599 1.00 94.50 192 ARG A C 1
ATOM 1378 O O . ARG A 1 192 ? 26.083 10.193 -2.643 1.00 94.50 192 ARG A O 1
ATOM 1385 N N . GLU A 1 193 ? 25.924 11.930 -4.044 1.00 96.94 193 GLU A N 1
ATOM 1386 C CA . GLU A 1 193 ? 24.678 12.442 -3.471 1.00 96.94 193 GLU A CA 1
ATOM 1387 C C . GLU A 1 193 ? 23.517 11.461 -3.674 1.00 96.94 193 GLU A C 1
ATOM 1389 O O . GLU A 1 193 ? 22.727 11.251 -2.756 1.00 96.94 193 GLU A O 1
ATOM 1394 N N . LEU A 1 194 ? 23.449 10.791 -4.830 1.00 95.19 194 LEU A N 1
ATOM 1395 C CA . LEU A 1 194 ? 22.439 9.764 -5.086 1.00 95.19 194 LEU A CA 1
ATOM 1396 C C . LEU A 1 194 ? 22.637 8.542 -4.182 1.00 95.19 194 LEU A C 1
ATOM 1398 O O . LEU A 1 194 ? 21.667 8.020 -3.636 1.00 95.19 194 LEU A O 1
ATOM 1402 N N . GLU A 1 195 ? 23.881 8.106 -3.979 1.00 94.25 195 GLU A N 1
ATOM 1403 C CA . GLU A 1 195 ? 24.197 7.035 -3.030 1.00 94.25 195 GLU A CA 1
ATOM 1404 C C . GLU A 1 195 ? 23.786 7.417 -1.599 1.00 94.25 195 GLU A C 1
ATOM 1406 O O . GLU A 1 195 ? 23.101 6.644 -0.928 1.00 94.25 195 GLU A O 1
ATOM 1411 N N . ARG A 1 196 ? 24.126 8.632 -1.145 1.00 95.12 196 ARG A N 1
ATOM 1412 C CA . ARG A 1 196 ? 23.725 9.143 0.178 1.00 95.12 196 ARG A CA 1
ATOM 1413 C C . ARG A 1 196 ? 22.209 9.210 0.331 1.00 95.12 196 ARG A C 1
ATOM 1415 O O . ARG A 1 196 ? 21.700 8.813 1.377 1.00 95.12 196 ARG A O 1
ATOM 1422 N N . PHE A 1 197 ? 21.492 9.651 -0.702 1.00 95.81 197 PHE A N 1
ATOM 1423 C CA . PHE A 1 197 ? 20.030 9.640 -0.734 1.00 95.81 197 PHE A CA 1
ATOM 1424 C C . PHE A 1 197 ? 19.461 8.225 -0.570 1.00 95.81 197 PHE A C 1
ATOM 1426 O O . PHE A 1 197 ? 18.593 8.005 0.275 1.00 95.81 197 PHE A O 1
ATOM 1433 N N . GLU A 1 198 ? 19.966 7.245 -1.323 1.00 95.62 198 GLU A N 1
ATOM 1434 C CA . GLU A 1 198 ? 19.493 5.859 -1.230 1.00 95.62 198 GLU A CA 1
ATOM 1435 C C . GLU A 1 198 ? 19.797 5.229 0.137 1.00 95.62 198 GLU A C 1
ATOM 1437 O O . GLU A 1 198 ? 18.943 4.549 0.714 1.00 95.62 198 GLU A O 1
ATOM 1442 N N . VAL A 1 199 ? 20.974 5.509 0.704 1.00 93.69 199 VAL A N 1
ATOM 1443 C CA . VAL A 1 199 ? 21.338 5.087 2.065 1.00 93.69 199 VAL A CA 1
ATOM 1444 C C . VAL A 1 199 ? 20.420 5.731 3.105 1.00 93.69 199 VAL A C 1
ATOM 1446 O O . VAL A 1 199 ? 19.929 5.041 4.001 1.00 93.69 199 VAL A O 1
ATOM 1449 N N . ALA A 1 200 ? 20.144 7.031 2.986 1.00 93.44 200 ALA A N 1
ATOM 1450 C CA . ALA A 1 200 ? 19.246 7.752 3.882 1.00 93.44 200 ALA A CA 1
ATOM 1451 C C . ALA A 1 200 ? 17.820 7.181 3.832 1.00 93.44 200 ALA A C 1
ATOM 1453 O O . ALA A 1 200 ? 17.221 6.900 4.872 1.00 93.44 200 ALA A O 1
ATOM 1454 N N . ARG A 1 201 ? 17.311 6.911 2.627 1.00 94.75 201 ARG A N 1
ATOM 1455 C CA . ARG A 1 201 ? 16.006 6.284 2.393 1.00 94.75 201 ARG A CA 1
ATOM 1456 C C . ARG A 1 201 ? 15.918 4.891 3.017 1.00 94.75 201 ARG A C 1
ATOM 1458 O O . ARG A 1 201 ? 14.966 4.595 3.738 1.00 94.75 201 ARG A O 1
ATOM 1465 N N . ALA A 1 202 ? 16.944 4.060 2.822 1.00 90.75 202 ALA A N 1
ATOM 1466 C CA . ALA A 1 202 ? 17.026 2.739 3.439 1.00 90.75 202 ALA A CA 1
ATOM 1467 C C . ALA A 1 202 ? 17.092 2.818 4.976 1.00 90.75 202 ALA A C 1
ATOM 1469 O O . ALA A 1 202 ? 16.426 2.045 5.668 1.00 90.75 202 ALA A O 1
ATOM 1470 N N . ARG A 1 203 ? 17.848 3.779 5.529 1.00 89.88 203 ARG A N 1
ATOM 1471 C CA . ARG A 1 203 ? 17.939 4.026 6.978 1.00 89.88 203 ARG A CA 1
ATOM 1472 C C . ARG A 1 203 ? 16.591 4.457 7.562 1.00 89.88 203 ARG A C 1
ATOM 1474 O O . ARG A 1 203 ? 16.214 3.951 8.620 1.00 89.88 203 ARG A O 1
ATOM 1481 N N . ALA A 1 204 ? 15.864 5.336 6.872 1.00 91.06 204 ALA A N 1
ATOM 1482 C CA . ALA A 1 204 ? 14.514 5.756 7.241 1.00 91.06 204 ALA A CA 1
ATOM 1483 C C . ALA A 1 204 ? 13.535 4.572 7.236 1.00 91.06 204 ALA A C 1
ATOM 1485 O O . ALA A 1 204 ? 12.909 4.295 8.258 1.00 91.06 204 ALA A O 1
ATOM 1486 N N . ALA A 1 205 ? 13.475 3.805 6.143 1.00 92.38 205 ALA A N 1
ATOM 1487 C CA . ALA A 1 205 ? 12.621 2.620 6.046 1.00 92.38 205 ALA A CA 1
ATOM 1488 C C . ALA A 1 205 ? 12.926 1.593 7.153 1.00 92.38 205 ALA A C 1
ATOM 1490 O O . ALA A 1 205 ? 12.017 1.091 7.812 1.00 92.38 205 ALA A O 1
ATOM 1491 N N . ALA A 1 206 ? 14.207 1.329 7.429 1.00 87.31 206 ALA A N 1
ATOM 1492 C CA . ALA A 1 206 ? 14.612 0.419 8.497 1.00 87.31 206 ALA A CA 1
ATOM 1493 C C . ALA A 1 206 ? 14.221 0.923 9.898 1.00 87.31 206 ALA A C 1
ATOM 1495 O O . ALA A 1 206 ? 13.919 0.113 10.777 1.00 87.31 206 ALA A O 1
ATOM 1496 N N . ALA A 1 207 ? 14.233 2.240 10.132 1.00 87.62 207 ALA A N 1
ATOM 1497 C CA . ALA A 1 207 ? 13.770 2.825 11.388 1.00 87.62 207 ALA A CA 1
ATOM 1498 C C . ALA A 1 207 ? 12.261 2.630 11.576 1.00 87.62 207 ALA A C 1
ATOM 1500 O O . ALA A 1 207 ? 11.838 2.171 12.636 1.00 87.62 207 ALA A O 1
ATOM 1501 N N . LEU A 1 208 ? 11.472 2.877 10.532 1.00 91.44 208 LEU A N 1
ATOM 1502 C CA . LEU A 1 208 ? 10.028 2.652 10.540 1.00 91.44 208 LEU A CA 1
ATOM 1503 C C . LEU A 1 208 ? 9.669 1.174 10.747 1.00 91.44 208 LEU A C 1
ATOM 1505 O O . LEU A 1 208 ? 8.806 0.861 11.558 1.00 91.44 208 LEU A O 1
ATOM 1509 N N . GLU A 1 209 ? 10.386 0.246 10.111 1.00 91.00 209 GLU A N 1
ATOM 1510 C CA . GLU A 1 209 ? 10.179 -1.194 10.324 1.00 91.00 209 GLU A CA 1
ATOM 1511 C C . GLU A 1 209 ? 10.530 -1.653 11.747 1.00 91.00 209 GLU A C 1
ATOM 1513 O O . GLU A 1 209 ? 10.012 -2.661 12.234 1.00 91.00 209 GLU A O 1
ATOM 1518 N N . ARG A 1 210 ? 11.423 -0.945 12.453 1.00 89.44 210 ARG A N 1
ATOM 1519 C CA . ARG A 1 210 ? 11.630 -1.183 13.893 1.00 89.44 210 ARG A CA 1
ATOM 1520 C C . ARG A 1 210 ? 10.432 -0.707 14.710 1.00 89.44 210 ARG A C 1
ATOM 1522 O O . ARG A 1 210 ? 10.044 -1.416 15.631 1.00 89.44 210 ARG A O 1
ATOM 1529 N N . ILE A 1 211 ? 9.842 0.437 14.360 1.00 88.62 211 ILE A N 1
ATOM 1530 C CA . ILE A 1 211 ? 8.631 0.953 15.016 1.00 88.62 211 ILE A CA 1
ATOM 1531 C C . ILE A 1 211 ? 7.464 -0.010 14.785 1.00 88.62 211 ILE A C 1
ATOM 1533 O O . ILE A 1 211 ? 6.869 -0.470 15.754 1.00 88.62 211 ILE A O 1
ATOM 1537 N N . ALA A 1 212 ? 7.194 -0.404 13.538 1.00 89.88 212 ALA A N 1
ATOM 1538 C CA . ALA A 1 212 ? 6.106 -1.326 13.207 1.00 89.88 212 ALA A CA 1
ATOM 1539 C C . ALA A 1 212 ? 6.223 -2.666 13.954 1.00 89.88 212 ALA A C 1
ATOM 1541 O O . ALA A 1 212 ? 5.230 -3.182 14.451 1.00 89.88 212 ALA A O 1
ATOM 1542 N N . ARG A 1 213 ? 7.440 -3.216 14.080 1.00 91.19 213 ARG A N 1
ATOM 1543 C CA . ARG A 1 213 ? 7.697 -4.458 14.835 1.00 91.19 213 ARG A CA 1
ATOM 1544 C C . ARG A 1 213 ? 7.647 -4.303 16.355 1.00 91.19 213 ARG A C 1
ATOM 1546 O O . ARG A 1 213 ? 7.658 -5.313 17.045 1.00 91.19 213 ARG A O 1
ATOM 1553 N N . SER A 1 214 ? 7.659 -3.077 16.877 1.00 89.31 214 SER A N 1
ATOM 1554 C CA . SER A 1 214 ? 7.581 -2.833 18.324 1.00 89.31 214 SER A CA 1
ATOM 1555 C C . SER A 1 214 ? 6.157 -2.933 18.878 1.00 89.31 214 SER A C 1
ATOM 1557 O O . SER A 1 214 ? 5.990 -3.016 20.092 1.00 89.31 214 SER A O 1
ATOM 1559 N N . TYR A 1 215 ? 5.149 -2.939 18.001 1.00 89.62 215 TYR A N 1
ATOM 1560 C CA . TYR A 1 215 ? 3.745 -3.086 18.362 1.00 89.62 215 TYR A CA 1
ATOM 1561 C C . TYR A 1 215 ? 3.327 -4.554 18.479 1.00 89.62 215 TYR A C 1
ATOM 1563 O O . TYR A 1 215 ? 3.782 -5.400 17.712 1.00 89.62 215 TYR A O 1
ATOM 1571 N N . ASP A 1 216 ? 2.445 -4.832 19.440 1.00 88.69 216 ASP A N 1
ATOM 1572 C CA . ASP A 1 216 ? 1.914 -6.167 19.718 1.00 88.69 216 ASP A CA 1
ATOM 1573 C C . ASP A 1 216 ? 0.932 -6.614 18.624 1.00 88.69 216 ASP A C 1
ATOM 1575 O O . ASP A 1 216 ? -0.195 -6.118 18.532 1.00 88.69 216 ASP A O 1
ATOM 1579 N N . ASP A 1 217 ? 1.362 -7.575 17.807 1.00 89.31 217 ASP A N 1
ATOM 1580 C CA . ASP A 1 217 ? 0.596 -8.123 16.688 1.00 89.31 217 ASP A CA 1
ATOM 1581 C C . ASP A 1 217 ? -0.564 -9.036 17.118 1.00 89.31 217 ASP A C 1
ATOM 1583 O O . ASP A 1 217 ? -1.402 -9.400 16.285 1.00 89.31 217 ASP A O 1
ATOM 1587 N N . THR A 1 218 ? -0.675 -9.366 18.407 1.00 90.50 218 THR A N 1
ATOM 1588 C CA . THR A 1 218 ? -1.820 -10.101 18.955 1.00 90.50 218 THR A CA 1
ATOM 1589 C C . THR A 1 218 ? -3.027 -9.189 19.176 1.00 90.50 218 THR A C 1
ATOM 1591 O O . THR A 1 218 ? -4.170 -9.641 19.050 1.00 90.50 218 THR A O 1
ATOM 1594 N N . THR A 1 219 ? -2.798 -7.887 19.375 1.00 91.44 219 THR A N 1
ATOM 1595 C CA . THR A 1 219 ? -3.856 -6.879 19.528 1.00 91.44 219 THR A CA 1
ATOM 1596 C C . THR A 1 219 ? -4.299 -6.302 18.184 1.00 91.44 219 THR A C 1
ATOM 1598 O O . THR A 1 219 ? -3.507 -6.160 17.254 1.00 91.44 219 THR A O 1
ATOM 1601 N N . GLU A 1 220 ? -5.579 -5.948 18.065 1.00 90.12 220 GLU A N 1
ATOM 1602 C CA . GLU A 1 220 ? -6.103 -5.275 16.870 1.00 90.12 220 GLU A CA 1
ATOM 1603 C C . GLU A 1 220 ? -5.458 -3.900 16.666 1.00 90.12 220 GLU A C 1
ATOM 1605 O O . GLU A 1 220 ? -4.893 -3.651 15.603 1.00 90.12 220 GLU A O 1
ATOM 1610 N N . ALA A 1 221 ? -5.418 -3.078 17.721 1.00 87.38 221 ALA A N 1
ATOM 1611 C CA . ALA A 1 221 ? -4.758 -1.774 17.704 1.00 87.38 221 ALA A CA 1
ATOM 1612 C C . ALA A 1 221 ? -3.278 -1.868 17.295 1.00 87.38 221 ALA A C 1
ATOM 1614 O O . ALA A 1 221 ? -2.815 -1.098 16.456 1.00 87.38 221 ALA A O 1
ATOM 1615 N N . GLY A 1 222 ? -2.524 -2.836 17.829 1.00 89.75 222 GLY A N 1
ATOM 1616 C CA . GLY A 1 222 ? -1.122 -3.028 17.457 1.00 89.75 222 GLY A CA 1
ATOM 1617 C C . GLY A 1 222 ? -0.940 -3.430 15.990 1.00 89.75 222 GLY A C 1
ATOM 1618 O O . GLY A 1 222 ? -0.062 -2.884 15.317 1.00 89.75 222 GLY A O 1
ATOM 1619 N N . ARG A 1 223 ? -1.800 -4.309 15.451 1.00 93.62 223 ARG A N 1
ATOM 1620 C CA . ARG A 1 223 ? -1.797 -4.660 14.017 1.00 93.62 223 ARG A CA 1
ATOM 1621 C C . ARG A 1 223 ? -2.138 -3.472 13.124 1.00 93.62 223 ARG A C 1
ATOM 1623 O O . ARG A 1 223 ? -1.500 -3.298 12.083 1.00 93.62 223 ARG A O 1
ATOM 1630 N N . GLU A 1 224 ? -3.118 -2.663 13.509 1.00 90.94 224 GLU A N 1
ATOM 1631 C CA . GLU A 1 224 ? -3.534 -1.491 12.738 1.00 90.94 224 GLU A CA 1
ATOM 1632 C C . GLU A 1 224 ? -2.430 -0.428 12.707 1.00 90.94 224 GLU A C 1
ATOM 1634 O O . GLU A 1 224 ? -2.018 -0.002 11.626 1.00 90.94 224 GLU A O 1
ATOM 1639 N N . ILE A 1 225 ? -1.846 -0.090 13.863 1.00 90.31 225 ILE A N 1
ATOM 1640 C CA . ILE A 1 225 ? -0.730 0.863 13.933 1.00 90.31 225 ILE A CA 1
ATOM 1641 C C . ILE A 1 225 ? 0.462 0.358 13.109 1.00 90.31 225 ILE A C 1
ATOM 1643 O O . ILE A 1 225 ? 1.020 1.106 12.303 1.00 90.31 225 ILE A O 1
ATOM 1647 N N . ALA A 1 226 ? 0.833 -0.920 13.242 1.00 91.94 226 ALA A N 1
ATOM 1648 C CA . ALA A 1 226 ? 1.911 -1.505 12.447 1.00 91.94 226 ALA A CA 1
ATOM 1649 C C . ALA A 1 226 ? 1.623 -1.445 10.936 1.00 91.94 226 ALA A C 1
ATOM 1651 O O . ALA A 1 226 ? 2.539 -1.209 10.144 1.00 91.94 226 ALA A O 1
ATOM 1652 N N . THR A 1 227 ? 0.363 -1.618 10.531 1.00 93.81 227 THR A N 1
ATOM 1653 C CA . THR A 1 227 ? -0.067 -1.513 9.130 1.00 93.81 227 THR A CA 1
ATOM 1654 C C . THR A 1 227 ? 0.100 -0.089 8.611 1.00 93.81 227 THR A C 1
ATOM 1656 O O . THR A 1 227 ? 0.723 0.096 7.565 1.00 93.81 227 THR A O 1
ATOM 1659 N N . ILE A 1 228 ? -0.351 0.919 9.364 1.00 90.31 228 ILE A N 1
ATOM 1660 C CA . ILE A 1 228 ? -0.192 2.333 8.993 1.00 90.31 228 ILE A CA 1
ATOM 1661 C C . ILE A 1 228 ? 1.296 2.689 8.863 1.00 90.31 228 ILE A C 1
ATOM 1663 O O . ILE A 1 228 ? 1.716 3.271 7.863 1.00 90.31 228 ILE A O 1
ATOM 1667 N N . VAL A 1 229 ? 2.140 2.272 9.814 1.00 90.69 229 VAL A N 1
ATOM 1668 C CA . VAL A 1 229 ? 3.592 2.514 9.734 1.00 90.69 229 VAL A CA 1
ATOM 1669 C C . VAL A 1 229 ? 4.199 1.856 8.486 1.00 90.69 229 VAL A C 1
ATOM 1671 O O . VAL A 1 229 ? 5.032 2.465 7.812 1.00 90.69 229 VAL A O 1
ATOM 1674 N N . ARG A 1 230 ? 3.767 0.641 8.119 1.00 94.62 230 ARG A N 1
ATOM 1675 C CA . ARG A 1 230 ? 4.227 -0.038 6.893 1.00 94.62 230 ARG A CA 1
ATOM 1676 C C . ARG A 1 230 ? 3.733 0.628 5.609 1.00 94.62 230 ARG A C 1
ATOM 1678 O O . ARG A 1 230 ? 4.432 0.562 4.598 1.00 94.62 230 ARG A O 1
ATOM 1685 N N . MET A 1 231 ? 2.594 1.318 5.629 1.00 93.12 231 MET A N 1
ATOM 1686 C CA . MET A 1 231 ? 2.192 2.173 4.506 1.00 93.12 231 MET A CA 1
ATOM 1687 C C . MET A 1 231 ? 3.200 3.312 4.306 1.00 93.12 231 MET A C 1
ATOM 1689 O O . MET A 1 231 ? 3.630 3.550 3.178 1.00 93.12 231 MET A O 1
ATOM 1693 N N . ILE A 1 232 ? 3.679 3.939 5.388 1.00 92.06 232 ILE A N 1
ATOM 1694 C CA . ILE A 1 232 ? 4.739 4.957 5.295 1.00 92.06 232 ILE A CA 1
ATOM 1695 C C . ILE A 1 232 ? 6.055 4.349 4.786 1.00 92.06 232 ILE A C 1
ATOM 1697 O O . ILE A 1 232 ? 6.731 4.955 3.955 1.00 92.06 232 ILE A O 1
ATOM 1701 N N . VAL A 1 233 ? 6.403 3.123 5.199 1.00 93.38 233 VAL A N 1
ATOM 1702 C CA . VAL A 1 233 ? 7.560 2.394 4.638 1.00 93.38 233 VAL A CA 1
ATOM 1703 C C . VAL A 1 233 ? 7.433 2.239 3.120 1.00 93.38 233 VAL A C 1
ATOM 1705 O O . VAL A 1 233 ? 8.413 2.437 2.399 1.00 93.38 233 VAL A O 1
ATOM 1708 N N . ALA A 1 234 ? 6.240 1.909 2.618 1.00 91.81 234 ALA A N 1
ATOM 1709 C CA . ALA A 1 234 ? 5.995 1.788 1.185 1.00 91.81 234 ALA A CA 1
ATOM 1710 C C . ALA A 1 234 ? 6.171 3.129 0.452 1.00 91.81 234 ALA A C 1
ATOM 1712 O O . ALA A 1 234 ? 6.772 3.145 -0.623 1.00 91.81 234 ALA A O 1
ATOM 1713 N N . LEU A 1 235 ? 5.729 4.245 1.050 1.00 91.31 235 LEU A N 1
ATOM 1714 C CA . LEU A 1 235 ? 5.940 5.592 0.503 1.00 91.31 235 LEU A CA 1
ATOM 1715 C C . LEU A 1 235 ? 7.428 5.955 0.434 1.00 91.31 235 LEU A C 1
ATOM 1717 O O . LEU A 1 235 ? 7.904 6.380 -0.616 1.00 91.31 235 LEU A O 1
ATOM 1721 N N . VAL A 1 236 ? 8.185 5.722 1.511 1.00 92.25 236 VAL A N 1
ATOM 1722 C CA . VAL A 1 236 ? 9.643 5.946 1.539 1.00 92.25 236 VAL A CA 1
ATOM 1723 C C . VAL A 1 236 ? 10.349 5.091 0.478 1.00 92.25 236 VAL A C 1
ATOM 1725 O O . VAL A 1 236 ? 11.278 5.551 -0.184 1.00 92.25 236 VAL A O 1
ATOM 1728 N N . ASN A 1 237 ? 9.893 3.856 0.261 1.00 91.88 237 ASN A N 1
ATOM 1729 C CA . ASN A 1 237 ? 10.487 2.936 -0.710 1.00 91.88 237 ASN A CA 1
ATOM 1730 C C . ASN A 1 237 ? 9.996 3.121 -2.155 1.00 91.88 237 ASN A C 1
ATOM 1732 O O . ASN A 1 237 ? 10.479 2.406 -3.044 1.00 91.88 237 ASN A O 1
ATOM 1736 N N . ASP A 1 238 ? 9.105 4.077 -2.436 1.00 91.00 238 ASP A N 1
ATOM 1737 C CA . ASP A 1 238 ? 8.597 4.291 -3.790 1.00 91.00 238 ASP A CA 1
ATOM 1738 C C . ASP A 1 238 ? 9.756 4.577 -4.764 1.00 91.00 238 ASP A C 1
ATOM 1740 O O . ASP A 1 238 ? 10.519 5.537 -4.634 1.00 91.00 238 ASP A O 1
ATOM 1744 N N . ARG A 1 239 ? 9.876 3.738 -5.801 1.00 88.94 239 ARG A N 1
ATOM 1745 C CA . ARG A 1 239 ? 10.885 3.867 -6.867 1.00 88.94 239 ARG A CA 1
ATOM 1746 C C . ARG A 1 239 ? 10.753 5.170 -7.660 1.00 88.94 239 ARG A C 1
ATOM 1748 O O . ARG A 1 239 ? 11.649 5.503 -8.436 1.00 88.94 239 ARG A O 1
ATOM 1755 N N . ARG A 1 240 ? 9.624 5.876 -7.564 1.00 88.88 240 ARG A N 1
ATOM 1756 C CA . ARG A 1 240 ? 9.451 7.223 -8.124 1.00 88.88 240 ARG A CA 1
ATOM 1757 C C . ARG A 1 240 ? 10.359 8.230 -7.424 1.00 88.88 240 ARG A C 1
ATOM 1759 O O . ARG A 1 240 ? 10.946 9.041 -8.131 1.00 88.88 240 ARG A O 1
ATOM 1766 N N . LEU A 1 241 ? 10.544 8.125 -6.104 1.00 86.00 241 LEU A N 1
ATOM 1767 C CA . LEU A 1 241 ? 11.441 9.004 -5.346 1.00 86.00 241 LEU A CA 1
ATOM 1768 C C . LEU A 1 241 ? 12.895 8.840 -5.802 1.00 86.00 241 LEU A C 1
ATOM 1770 O O . LEU A 1 241 ? 13.546 9.833 -6.102 1.00 86.00 241 LEU A O 1
ATOM 1774 N N . SER A 1 242 ? 13.367 7.600 -5.972 1.00 88.06 242 SER A N 1
ATOM 1775 C CA . SER A 1 242 ? 14.706 7.309 -6.515 1.00 88.06 242 SER A CA 1
ATOM 1776 C C . SER A 1 242 ? 14.930 7.885 -7.908 1.00 88.06 242 SER A C 1
ATOM 1778 O O . SER A 1 242 ? 15.960 8.493 -8.184 1.00 88.06 242 SER A O 1
ATOM 1780 N N . ARG A 1 243 ? 13.958 7.700 -8.810 1.00 87.88 243 ARG A N 1
ATOM 1781 C CA . ARG A 1 243 ? 14.060 8.209 -10.186 1.00 87.88 243 ARG A CA 1
ATOM 1782 C C . ARG A 1 243 ? 14.034 9.733 -10.238 1.00 87.88 243 ARG A C 1
ATOM 1784 O O . ARG A 1 243 ? 14.762 10.308 -11.037 1.00 87.88 243 ARG A O 1
ATOM 1791 N N . MET A 1 244 ? 13.206 10.356 -9.403 1.00 86.31 244 MET A N 1
ATOM 1792 C CA . MET A 1 244 ? 13.148 11.807 -9.243 1.00 86.31 244 MET A CA 1
ATOM 1793 C C . MET A 1 244 ? 14.488 12.344 -8.731 1.00 86.31 244 MET A C 1
ATOM 1795 O O . MET A 1 244 ? 15.099 13.167 -9.404 1.00 86.31 244 MET A O 1
ATOM 1799 N N . ALA A 1 245 ? 14.988 11.809 -7.612 1.00 87.12 245 ALA A N 1
ATOM 1800 C CA . ALA A 1 245 ? 16.253 12.234 -7.021 1.00 87.12 245 ALA A CA 1
ATOM 1801 C C . ALA A 1 245 ? 17.416 12.100 -8.012 1.00 87.12 245 ALA A C 1
ATOM 1803 O O . ALA A 1 245 ? 18.191 13.034 -8.165 1.00 87.12 245 ALA A O 1
ATOM 1804 N N . ALA A 1 246 ? 17.509 10.986 -8.748 1.00 88.12 246 ALA A N 1
ATOM 1805 C CA . ALA A 1 246 ? 18.563 10.789 -9.744 1.00 88.12 246 ALA A CA 1
ATOM 1806 C C . ALA A 1 246 ? 18.543 11.836 -10.874 1.00 88.12 246 ALA A C 1
ATOM 1808 O O . ALA A 1 246 ? 19.606 12.254 -11.330 1.00 88.12 246 ALA A O 1
ATOM 1809 N N . ALA A 1 247 ? 17.355 12.256 -11.326 1.00 89.75 247 ALA A N 1
ATOM 1810 C CA . ALA A 1 247 ? 17.221 13.275 -12.365 1.00 89.75 247 ALA A CA 1
ATOM 1811 C C . ALA A 1 247 ? 17.621 14.664 -11.848 1.00 89.75 247 ALA A C 1
ATOM 1813 O O . ALA A 1 247 ? 18.408 15.356 -12.486 1.00 89.75 247 ALA A O 1
ATOM 1814 N N . ASP A 1 248 ? 17.128 15.042 -10.670 1.00 92.12 248 ASP A N 1
ATOM 1815 C CA . ASP A 1 248 ? 17.371 16.365 -10.092 1.00 92.12 248 ASP A CA 1
ATOM 1816 C C . ASP A 1 248 ? 18.818 16.532 -9.603 1.00 92.12 248 ASP A C 1
ATOM 1818 O O . ASP A 1 248 ? 19.413 17.602 -9.750 1.00 92.12 248 ASP A O 1
ATOM 1822 N N . LEU A 1 249 ? 19.424 15.454 -9.094 1.00 94.81 249 LEU A N 1
ATOM 1823 C CA . LEU A 1 249 ? 20.816 15.443 -8.643 1.00 94.81 249 LEU A CA 1
ATOM 1824 C C . LEU A 1 249 ? 21.828 15.633 -9.774 1.00 94.81 249 LEU A C 1
ATOM 1826 O O . LEU A 1 249 ? 22.939 16.101 -9.526 1.00 94.81 249 LEU A O 1
ATOM 1830 N N . ALA A 1 250 ? 21.458 15.289 -11.011 1.00 91.94 250 ALA A N 1
ATOM 1831 C CA . ALA A 1 250 ? 22.302 15.525 -12.178 1.00 91.94 250 ALA A CA 1
ATOM 1832 C C . ALA A 1 250 ? 22.477 17.025 -12.472 1.00 91.94 250 ALA A C 1
ATOM 1834 O O . ALA A 1 250 ? 23.523 17.428 -12.979 1.00 91.94 250 ALA A O 1
ATOM 1835 N N . GLU A 1 251 ? 21.474 17.844 -12.140 1.00 92.69 251 GLU A N 1
ATOM 1836 C CA . GLU A 1 251 ? 21.519 19.302 -12.299 1.00 92.69 251 GLU A CA 1
ATOM 1837 C C . GLU A 1 251 ? 22.013 19.998 -11.030 1.00 92.69 251 GLU A C 1
ATOM 1839 O O . GLU A 1 251 ? 22.756 20.975 -11.096 1.00 92.69 251 GLU A O 1
ATOM 1844 N N . THR A 1 252 ? 21.607 19.495 -9.864 1.00 94.00 252 THR A N 1
ATOM 1845 C CA . THR A 1 252 ? 22.034 20.002 -8.562 1.00 94.00 252 THR A CA 1
ATOM 1846 C C . THR A 1 252 ? 22.534 18.865 -7.693 1.00 94.00 252 THR A C 1
ATOM 1848 O O . THR A 1 252 ? 21.723 18.188 -7.067 1.00 94.00 252 THR A O 1
ATOM 1851 N N . PRO A 1 253 ? 23.852 18.708 -7.544 1.00 94.81 253 PRO A N 1
ATOM 1852 C CA . PRO A 1 253 ? 24.413 17.671 -6.700 1.00 94.81 253 PRO A CA 1
ATOM 1853 C C . PRO A 1 253 ? 24.334 18.080 -5.221 1.00 94.81 253 PRO A C 1
ATOM 1855 O O . PRO A 1 253 ? 25.349 18.335 -4.589 1.00 94.81 253 PRO A O 1
ATOM 1858 N N . ASP A 1 254 ? 23.125 18.173 -4.676 1.00 95.62 254 ASP A N 1
ATOM 1859 C CA . ASP A 1 254 ? 22.826 18.394 -3.260 1.00 95.62 254 ASP A CA 1
ATOM 1860 C C . ASP A 1 254 ? 21.529 17.652 -2.920 1.00 95.62 254 ASP A C 1
ATOM 1862 O O . ASP A 1 254 ? 20.431 18.109 -3.244 1.00 95.62 254 ASP A O 1
ATOM 1866 N N . ALA A 1 255 ? 21.654 16.473 -2.312 1.00 94.75 255 ALA A N 1
ATOM 1867 C CA . ALA A 1 255 ? 20.515 15.615 -2.015 1.00 94.75 255 ALA A CA 1
ATOM 1868 C C . ALA A 1 255 ? 19.579 16.225 -0.978 1.00 94.75 255 ALA A C 1
ATOM 1870 O O . ALA A 1 255 ? 18.373 16.021 -1.079 1.00 94.75 255 ALA A O 1
ATOM 1871 N N . PHE A 1 256 ? 20.102 16.979 -0.010 1.00 94.12 256 PHE A N 1
ATOM 1872 C CA . PHE A 1 256 ? 19.264 17.614 1.001 1.00 94.12 256 PHE A CA 1
ATOM 1873 C C . PHE A 1 256 ? 18.370 18.661 0.343 1.00 94.12 256 PHE A C 1
ATOM 1875 O O . PHE A 1 256 ? 17.147 18.568 0.434 1.00 94.12 256 PHE A O 1
ATOM 1882 N N . ARG A 1 257 ? 18.966 19.573 -0.434 1.00 92.88 257 ARG A N 1
ATOM 1883 C CA . ARG A 1 257 ? 18.226 20.613 -1.158 1.00 92.88 257 ARG A CA 1
ATOM 1884 C C . ARG A 1 257 ? 17.231 20.027 -2.161 1.00 92.88 257 ARG A C 1
ATOM 1886 O O . ARG A 1 257 ? 16.089 20.469 -2.228 1.00 92.88 257 ARG A O 1
ATOM 1893 N N . VAL A 1 258 ? 17.648 19.020 -2.935 1.00 93.81 258 VAL A N 1
ATOM 1894 C CA . VAL A 1 258 ? 16.783 18.361 -3.929 1.00 93.81 258 VAL A CA 1
ATOM 1895 C C . VAL A 1 258 ? 15.567 17.714 -3.268 1.00 93.81 258 VAL A C 1
ATOM 1897 O O . VAL A 1 258 ? 14.450 17.873 -3.759 1.00 93.81 258 VAL A O 1
ATOM 1900 N N . VAL A 1 259 ? 15.764 16.984 -2.167 1.00 92.50 259 VAL A N 1
ATOM 1901 C CA . VAL A 1 259 ? 14.669 16.310 -1.457 1.00 92.50 259 VAL A CA 1
ATOM 1902 C C . VAL A 1 259 ? 13.718 17.325 -0.836 1.00 92.50 259 VAL A C 1
ATOM 1904 O O . VAL A 1 259 ? 12.510 17.193 -1.031 1.00 92.50 259 VAL A O 1
ATOM 1907 N N . GLU A 1 260 ? 14.259 18.329 -0.144 1.00 91.56 260 GLU A N 1
ATOM 1908 C CA . GLU A 1 260 ? 13.491 19.398 0.497 1.00 91.56 260 GLU A CA 1
ATOM 1909 C C . GLU A 1 260 ? 12.602 20.111 -0.528 1.00 91.56 260 GLU A C 1
ATOM 1911 O O . GLU A 1 260 ? 11.377 20.036 -0.448 1.00 91.56 260 GLU A O 1
ATOM 1916 N N . GLU A 1 261 ? 13.187 20.678 -1.586 1.00 90.69 261 GLU A N 1
ATOM 1917 C CA . GLU A 1 261 ? 12.436 21.442 -2.587 1.00 90.69 261 GLU A CA 1
ATOM 1918 C C . GLU A 1 261 ? 11.368 20.607 -3.300 1.00 90.69 261 GLU A C 1
ATOM 1920 O O . GLU A 1 261 ? 10.266 21.088 -3.592 1.00 90.69 261 GLU A O 1
ATOM 1925 N N . ARG A 1 262 ? 11.680 19.348 -3.624 1.00 89.69 262 ARG A N 1
ATOM 1926 C CA . ARG A 1 262 ? 10.757 18.487 -4.367 1.00 89.69 262 ARG A CA 1
ATOM 1927 C C . ARG A 1 262 ? 9.602 18.006 -3.510 1.00 89.69 262 ARG A C 1
ATOM 1929 O O . ARG A 1 262 ? 8.456 18.072 -3.968 1.00 89.69 262 ARG A O 1
ATOM 1936 N N . LEU A 1 263 ? 9.879 17.521 -2.303 1.00 89.06 263 LEU A N 1
ATOM 1937 C CA . LEU A 1 263 ? 8.835 17.012 -1.421 1.00 89.06 263 LEU A CA 1
ATOM 1938 C C . LEU A 1 263 ? 8.003 18.142 -0.819 1.00 89.06 263 LEU A C 1
ATOM 1940 O O . LEU A 1 263 ? 6.790 17.972 -0.719 1.00 89.06 263 LEU A O 1
ATOM 1944 N N . ASP A 1 264 ? 8.580 19.315 -0.560 1.00 87.38 264 ASP A N 1
ATOM 1945 C CA . ASP A 1 264 ? 7.811 20.493 -0.147 1.00 87.38 264 ASP A CA 1
ATOM 1946 C C . ASP A 1 264 ? 6.917 21.003 -1.278 1.00 87.38 264 ASP A C 1
ATOM 1948 O O . ASP A 1 264 ? 5.740 21.301 -1.061 1.00 87.38 264 ASP A O 1
ATOM 1952 N N . SER A 1 265 ? 7.417 21.029 -2.521 1.00 87.44 265 SER A N 1
ATOM 1953 C CA . SER A 1 265 ? 6.588 21.368 -3.686 1.00 87.44 265 SER A CA 1
ATOM 1954 C C . SER A 1 265 ? 5.423 20.390 -3.859 1.00 87.44 265 SER A C 1
ATOM 1956 O O . SER A 1 265 ? 4.298 20.804 -4.157 1.00 87.44 265 SER A O 1
ATOM 1958 N N . LEU A 1 266 ? 5.671 19.090 -3.672 1.00 86.00 266 LEU A N 1
ATOM 1959 C CA . LEU A 1 266 ? 4.634 18.064 -3.739 1.00 86.00 266 LEU A CA 1
ATOM 1960 C C . LEU A 1 266 ? 3.619 18.220 -2.600 1.00 86.00 266 LEU A C 1
ATOM 1962 O O . LEU A 1 266 ? 2.417 18.251 -2.864 1.00 86.00 266 LEU A O 1
ATOM 1966 N N . ALA A 1 267 ? 4.089 18.381 -1.363 1.00 85.44 267 ALA A N 1
ATOM 1967 C CA . ALA A 1 267 ? 3.242 18.591 -0.197 1.00 85.44 267 ALA A CA 1
ATOM 1968 C C . ALA A 1 267 ? 2.379 19.849 -0.347 1.00 85.44 267 ALA A C 1
ATOM 1970 O O . ALA A 1 267 ? 1.189 19.798 -0.054 1.00 85.44 267 ALA A O 1
ATOM 1971 N N . GLY A 1 268 ? 2.933 20.948 -0.868 1.00 83.25 268 GLY A N 1
ATOM 1972 C CA . GLY A 1 268 ? 2.197 22.184 -1.134 1.00 83.25 268 GLY A CA 1
ATOM 1973 C C . GLY A 1 268 ? 1.097 22.013 -2.186 1.00 83.25 268 GLY A C 1
ATOM 1974 O O . GLY A 1 268 ? -0.019 22.494 -1.995 1.00 83.25 268 GLY A O 1
ATOM 1975 N N . LYS A 1 269 ? 1.363 21.270 -3.271 1.00 84.94 269 LYS A N 1
ATOM 1976 C CA . LYS A 1 269 ? 0.343 20.946 -4.289 1.00 84.94 269 LYS A CA 1
ATOM 1977 C C . LYS A 1 269 ? -0.790 20.098 -3.715 1.00 84.94 269 LYS A C 1
ATOM 1979 O O . LYS A 1 269 ? -1.949 20.346 -4.028 1.00 84.94 269 LYS A O 1
ATOM 1984 N N . ILE A 1 270 ? -0.452 19.124 -2.873 1.00 82.00 270 ILE A N 1
ATOM 1985 C CA . ILE A 1 270 ? -1.421 18.258 -2.193 1.00 82.00 270 ILE A CA 1
ATOM 1986 C C . ILE A 1 270 ? -2.224 19.056 -1.151 1.00 82.00 270 ILE A C 1
ATOM 1988 O O . ILE A 1 270 ? -3.442 18.933 -1.082 1.00 82.00 270 ILE A O 1
ATOM 1992 N N . ALA A 1 271 ? -1.580 19.948 -0.397 1.00 77.69 271 ALA A N 1
ATOM 1993 C CA . ALA A 1 271 ? -2.236 20.823 0.577 1.00 77.69 271 ALA A CA 1
ATOM 1994 C C . ALA A 1 271 ? -3.176 21.860 -0.069 1.00 77.69 271 ALA A C 1
ATOM 1996 O O . ALA A 1 271 ? -4.108 22.337 0.577 1.00 77.69 271 ALA A O 1
ATOM 1997 N N . ALA A 1 272 ? -2.960 22.194 -1.343 1.00 79.19 272 ALA A N 1
ATOM 1998 C CA . ALA A 1 272 ? -3.849 23.045 -2.130 1.00 79.19 272 ALA A CA 1
ATOM 1999 C C . ALA A 1 272 ? -5.011 22.276 -2.792 1.00 79.19 272 ALA A C 1
ATOM 2001 O O . ALA A 1 272 ? -5.811 22.880 -3.510 1.00 79.19 272 ALA A O 1
ATOM 2002 N N . ALA A 1 273 ? -5.110 20.957 -2.590 1.00 75.25 273 ALA A N 1
ATOM 2003 C CA . ALA A 1 273 ? -6.164 20.144 -3.180 1.00 75.25 273 ALA A CA 1
ATOM 2004 C C . ALA A 1 273 ? -7.562 20.535 -2.646 1.00 75.25 273 ALA A C 1
ATOM 2006 O O . ALA A 1 273 ? -7.701 20.930 -1.485 1.00 75.25 273 ALA A O 1
ATOM 2007 N N . PRO A 1 274 ? -8.617 20.402 -3.472 1.00 62.12 274 PRO A N 1
ATOM 2008 C CA . PRO A 1 274 ? -9.960 20.884 -3.138 1.00 62.12 274 PRO A CA 1
ATOM 2009 C C . PRO A 1 274 ? -10.634 20.132 -1.977 1.00 62.12 274 PRO A C 1
ATOM 2011 O O . PRO A 1 274 ? -11.500 20.690 -1.308 1.00 62.12 274 PRO A O 1
ATOM 2014 N N . THR A 1 275 ? -10.238 18.890 -1.700 1.00 64.12 275 THR A N 1
ATOM 2015 C CA . THR A 1 275 ? -10.833 18.030 -0.659 1.00 64.12 275 THR A CA 1
ATOM 2016 C C . THR A 1 275 ? -9.954 17.967 0.595 1.00 64.12 275 THR A C 1
ATOM 2018 O O . THR A 1 275 ? -8.731 17.907 0.475 1.00 64.12 275 THR A O 1
ATOM 2021 N N . SER A 1 276 ? -10.542 17.925 1.798 1.00 62.22 276 SER A N 1
ATOM 2022 C CA . SER A 1 276 ? -9.809 17.765 3.076 1.00 62.22 276 SER A CA 1
ATOM 2023 C C . SER A 1 276 ? -8.935 16.507 3.119 1.00 62.22 276 SER A C 1
ATOM 2025 O O . SER A 1 276 ? -7.771 16.603 3.486 1.00 62.22 276 SER A O 1
ATOM 2027 N N . GLN A 1 277 ? -9.432 15.377 2.616 1.00 58.47 277 GLN A N 1
ATOM 2028 C CA . GLN A 1 277 ? -8.718 14.095 2.631 1.00 58.47 277 GLN A CA 1
ATOM 2029 C C . GLN A 1 277 ? -7.416 14.106 1.809 1.00 58.47 277 GLN A C 1
ATOM 2031 O O . GLN A 1 277 ? -6.388 13.603 2.252 1.00 58.47 277 GLN A O 1
ATOM 2036 N N . LEU A 1 278 ? -7.414 14.735 0.627 1.00 60.22 278 LEU A N 1
ATOM 2037 C CA . LEU A 1 278 ? -6.170 14.938 -0.127 1.00 60.22 278 LEU A CA 1
ATOM 2038 C C . LEU A 1 278 ? -5.229 15.888 0.621 1.00 60.22 278 LEU A C 1
ATOM 2040 O O . LEU A 1 278 ? -4.035 15.633 0.667 1.00 60.22 278 LEU A O 1
ATOM 2044 N N . ARG A 1 279 ? -5.739 16.939 1.277 1.00 62.34 279 ARG A N 1
ATOM 2045 C CA . ARG A 1 279 ? -4.899 17.842 2.082 1.00 62.34 279 ARG A CA 1
ATOM 2046 C C . ARG A 1 279 ? -4.245 17.126 3.264 1.00 62.34 279 ARG A C 1
ATOM 2048 O O . ARG A 1 279 ? -3.104 17.442 3.592 1.00 62.34 279 ARG A O 1
ATOM 2055 N N . GLU A 1 280 ? -4.901 16.127 3.841 1.00 66.75 280 GLU A N 1
ATOM 2056 C CA . GLU A 1 280 ? -4.354 15.285 4.913 1.00 66.75 280 GLU A CA 1
ATOM 2057 C C . GLU A 1 280 ? -3.176 14.419 4.445 1.00 66.75 280 GLU A C 1
ATOM 2059 O O . GLU A 1 280 ? -2.198 14.289 5.179 1.00 66.75 280 GLU A O 1
ATOM 2064 N N . GLN A 1 281 ? -3.162 13.965 3.184 1.00 75.94 281 GLN A N 1
ATOM 2065 C CA . GLN A 1 281 ? -2.002 13.265 2.601 1.00 75.94 281 GLN A CA 1
ATOM 2066 C C . GLN A 1 281 ? -0.742 14.144 2.526 1.00 75.94 281 GLN A C 1
ATOM 2068 O O . GLN A 1 281 ? 0.374 13.634 2.414 1.00 75.94 281 GLN A O 1
ATOM 2073 N N . SER A 1 282 ? -0.880 15.474 2.600 1.00 81.69 282 SER A N 1
ATOM 2074 C CA . SER A 1 282 ? 0.286 16.363 2.630 1.00 81.69 282 SER A CA 1
ATOM 2075 C C . SER A 1 282 ? 1.118 16.192 3.907 1.00 81.69 282 SER A C 1
ATOM 2077 O O . SER A 1 282 ? 2.327 16.422 3.862 1.00 81.69 282 SER A O 1
ATOM 2079 N N . ILE A 1 283 ? 0.502 15.737 5.009 1.00 83.69 283 ILE A N 1
ATOM 2080 C CA . ILE A 1 283 ? 1.187 15.438 6.275 1.00 83.69 283 ILE A CA 1
ATOM 2081 C C . ILE A 1 283 ? 2.133 14.251 6.083 1.00 83.69 283 ILE A C 1
ATOM 2083 O O . ILE A 1 283 ? 3.289 14.322 6.496 1.00 83.69 283 ILE A O 1
ATOM 2087 N N . ASP A 1 284 ? 1.694 13.200 5.388 1.00 86.81 284 ASP A N 1
ATOM 2088 C CA . ASP A 1 284 ? 2.533 12.028 5.120 1.00 86.81 284 ASP A CA 1
ATOM 2089 C C . ASP A 1 284 ? 3.691 12.358 4.175 1.00 86.81 284 ASP A C 1
ATOM 2091 O O . ASP A 1 284 ? 4.806 11.876 4.365 1.00 86.81 284 ASP A O 1
ATOM 2095 N N . VAL A 1 285 ? 3.475 13.235 3.188 1.00 88.50 285 VAL A N 1
ATOM 2096 C CA . VAL A 1 285 ? 4.565 13.705 2.316 1.00 88.50 285 VAL A CA 1
ATOM 2097 C C . VAL A 1 285 ? 5.581 14.539 3.100 1.00 88.50 285 VAL A C 1
ATOM 2099 O O . VAL A 1 285 ? 6.786 14.322 2.948 1.00 88.50 285 VAL A O 1
ATOM 2102 N N . ARG A 1 286 ? 5.127 15.440 3.984 1.00 87.94 286 ARG A N 1
ATOM 2103 C CA . ARG A 1 286 ? 6.016 16.191 4.890 1.00 87.94 286 ARG A CA 1
ATOM 2104 C C . ARG A 1 286 ? 6.763 15.266 5.850 1.00 87.94 286 ARG A C 1
ATOM 2106 O O . ARG A 1 286 ? 7.949 15.470 6.093 1.00 87.94 286 ARG A O 1
ATOM 2113 N N . LEU A 1 287 ? 6.107 14.224 6.354 1.00 89.00 287 LEU A N 1
ATOM 2114 C CA . LEU A 1 287 ? 6.732 13.188 7.172 1.00 89.00 287 LEU A CA 1
ATOM 2115 C C . LEU A 1 287 ? 7.823 12.439 6.393 1.00 89.00 287 LEU A C 1
ATOM 2117 O O . LEU A 1 287 ? 8.935 12.301 6.898 1.00 89.00 287 LEU A O 1
ATOM 2121 N N . VAL A 1 288 ? 7.548 11.990 5.164 1.00 91.62 288 VAL A N 1
ATOM 2122 C CA . VAL A 1 288 ? 8.549 11.329 4.307 1.00 91.62 288 VAL A CA 1
ATOM 2123 C C . VAL A 1 288 ? 9.741 12.253 4.054 1.00 91.62 288 VAL A C 1
ATOM 2125 O O . VAL A 1 288 ? 10.882 11.808 4.194 1.00 91.62 288 VAL A O 1
ATOM 2128 N N . SER A 1 289 ? 9.492 13.535 3.759 1.00 91.25 289 SER A N 1
ATOM 2129 C CA . SER A 1 289 ? 10.543 14.554 3.624 1.00 91.25 289 SER A CA 1
ATOM 2130 C C . SER A 1 289 ? 11.409 14.616 4.876 1.00 91.25 289 SER A C 1
ATOM 2132 O O . SER A 1 289 ? 12.619 14.394 4.817 1.00 91.25 289 SER A O 1
ATOM 2134 N N . ARG A 1 290 ? 10.775 14.769 6.041 1.00 89.69 290 ARG A N 1
ATOM 2135 C CA . ARG A 1 290 ? 11.461 14.848 7.331 1.00 89.69 290 ARG A CA 1
ATOM 2136 C C . ARG A 1 290 ? 12.306 13.619 7.638 1.00 89.69 290 ARG A C 1
ATOM 2138 O O . ARG A 1 290 ? 13.433 13.746 8.107 1.00 89.69 290 ARG A O 1
ATOM 2145 N N . LEU A 1 291 ? 11.788 12.426 7.361 1.00 90.50 291 LEU A N 1
ATOM 2146 C CA . LEU A 1 291 ? 12.509 11.176 7.591 1.00 90.50 291 LEU A CA 1
ATOM 2147 C C . LEU A 1 291 ? 13.747 11.055 6.697 1.00 90.50 291 LEU A C 1
ATOM 2149 O O . LEU A 1 291 ? 14.800 10.630 7.168 1.00 90.50 291 LEU A O 1
ATOM 2153 N N . ILE A 1 292 ? 13.646 11.430 5.421 1.00 92.25 292 ILE A N 1
ATOM 2154 C CA . ILE A 1 292 ? 14.777 11.350 4.489 1.00 92.25 292 ILE A CA 1
ATOM 2155 C C . ILE A 1 292 ? 15.821 12.422 4.819 1.00 92.25 292 ILE A C 1
ATOM 2157 O O . ILE A 1 292 ? 17.004 12.102 4.928 1.00 92.25 292 ILE A O 1
ATOM 2161 N N . LEU A 1 293 ? 15.399 13.670 5.028 1.00 92.12 293 LEU A N 1
ATOM 2162 C CA . LEU A 1 293 ? 16.296 14.779 5.360 1.00 92.12 293 LEU A CA 1
ATOM 2163 C C . LEU A 1 293 ? 16.983 14.570 6.715 1.00 92.12 293 LEU A C 1
ATOM 2165 O O . LEU A 1 293 ? 18.193 14.761 6.832 1.00 92.12 293 LEU A O 1
ATOM 2169 N N . GLY A 1 294 ? 16.248 14.082 7.718 1.00 89.06 294 GLY A N 1
ATOM 2170 C CA . GLY A 1 294 ? 16.822 13.694 9.004 1.00 89.06 294 GLY A CA 1
ATOM 2171 C C . GLY A 1 294 ? 17.857 12.579 8.852 1.00 89.06 294 GLY A C 1
ATOM 2172 O O . GLY A 1 294 ? 18.908 12.623 9.482 1.00 89.06 294 GLY A O 1
ATOM 2173 N N . ALA A 1 295 ? 17.620 11.608 7.963 1.00 90.69 295 ALA A N 1
ATOM 2174 C CA . ALA A 1 295 ? 18.569 10.525 7.712 1.00 90.69 295 ALA A CA 1
ATOM 2175 C C . ALA A 1 295 ? 19.827 11.021 6.986 1.00 90.69 295 ALA A C 1
ATOM 2177 O O . ALA A 1 295 ? 20.923 10.566 7.315 1.00 90.69 295 ALA A O 1
ATOM 2178 N N . LEU A 1 296 ? 19.673 11.950 6.035 1.00 92.25 296 LEU A N 1
ATOM 2179 C CA . LEU A 1 296 ? 20.773 12.603 5.322 1.00 92.25 296 LEU A CA 1
ATOM 2180 C C . LEU A 1 296 ? 21.665 13.406 6.275 1.00 92.25 296 LEU A C 1
ATOM 2182 O O . LEU A 1 296 ? 22.886 13.296 6.195 1.00 92.25 296 LEU A O 1
ATOM 2186 N N . ALA A 1 297 ? 21.061 14.162 7.194 1.00 90.19 297 ALA A N 1
ATOM 2187 C CA . ALA A 1 297 ? 21.758 14.949 8.213 1.00 90.19 297 ALA A CA 1
ATOM 2188 C C . ALA A 1 297 ? 22.186 14.127 9.448 1.00 90.19 297 ALA A C 1
ATOM 2190 O O . ALA A 1 297 ? 22.595 14.698 10.457 1.00 90.19 297 ALA A O 1
ATOM 2191 N N . GLU A 1 298 ? 22.051 12.796 9.393 1.00 86.50 298 GLU A N 1
ATOM 2192 C CA . GLU A 1 298 ? 22.360 11.855 10.479 1.00 86.50 298 GLU A CA 1
ATOM 2193 C C . GLU A 1 298 ? 21.662 12.147 11.819 1.00 86.50 298 GLU A C 1
ATOM 2195 O O . GLU A 1 298 ? 22.115 11.731 12.888 1.00 86.50 298 GLU A O 1
ATOM 2200 N N . GLN A 1 299 ? 20.513 12.809 11.766 1.00 82.56 299 GLN A N 1
ATOM 2201 C CA . GLN A 1 299 ? 19.710 13.145 12.931 1.00 82.56 299 GLN A CA 1
ATOM 2202 C C . GLN A 1 299 ? 18.907 11.946 13.439 1.00 82.56 299 GLN A C 1
ATOM 2204 O O . GLN A 1 299 ? 18.669 10.977 12.704 1.00 82.56 299 GLN A O 1
ATOM 2209 N N . PRO A 1 300 ? 18.477 11.982 14.714 1.00 73.56 300 PRO A N 1
ATOM 2210 C CA . PRO A 1 300 ? 17.522 11.024 15.241 1.00 73.56 300 PRO A CA 1
ATOM 2211 C C . PRO A 1 300 ? 16.283 10.944 14.348 1.00 73.56 300 PRO A C 1
ATOM 2213 O O . PRO A 1 300 ? 15.590 11.928 14.103 1.00 73.56 300 PRO A O 1
ATOM 2216 N N . LEU A 1 301 ? 16.022 9.739 13.851 1.00 68.12 301 LEU A N 1
ATOM 2217 C CA . LEU A 1 301 ? 14.870 9.452 13.018 1.00 68.12 301 LEU A CA 1
ATOM 2218 C C . LEU A 1 301 ? 13.696 9.121 13.928 1.00 68.12 301 LEU A C 1
ATOM 2220 O O . LEU A 1 301 ? 13.631 8.006 14.443 1.00 68.12 301 LEU A O 1
ATOM 2224 N N . ALA A 1 302 ? 12.799 10.101 14.048 1.00 61.78 302 ALA A N 1
ATOM 2225 C CA . ALA A 1 302 ? 11.442 10.038 14.586 1.00 61.78 302 ALA A CA 1
ATOM 2226 C C . ALA A 1 302 ? 11.199 10.548 16.021 1.00 61.78 302 ALA A C 1
ATOM 2228 O O . ALA A 1 302 ? 11.953 10.279 16.956 1.00 61.78 302 ALA A O 1
ATOM 2229 N N . GLY A 1 303 ? 10.026 11.181 16.159 1.00 59.50 303 GLY A N 1
ATOM 2230 C CA . GLY A 1 303 ? 9.234 11.245 17.384 1.00 59.50 303 GLY A CA 1
ATOM 2231 C C . GLY A 1 303 ? 9.159 12.605 18.058 1.00 59.50 303 GLY A C 1
ATOM 2232 O O . GLY A 1 303 ? 10.122 13.371 18.085 1.00 59.50 303 GLY A O 1
ATOM 2233 N N . VAL A 1 304 ? 8.012 12.849 18.696 1.00 55.97 304 VAL A N 1
ATOM 2234 C CA . VAL A 1 304 ? 7.898 13.884 19.722 1.00 55.97 304 VAL A CA 1
ATOM 2235 C C . VAL A 1 304 ? 9.026 13.682 20.736 1.00 55.97 304 VAL A C 1
ATOM 2237 O O . VAL A 1 304 ? 9.323 12.557 21.135 1.00 55.97 304 VAL A O 1
ATOM 2240 N N . ALA A 1 305 ? 9.675 14.776 21.127 1.00 52.41 305 ALA A N 1
ATOM 2241 C CA . ALA A 1 305 ? 10.809 14.785 22.044 1.00 52.41 305 ALA A CA 1
ATOM 2242 C C . ALA A 1 305 ? 12.175 14.330 21.503 1.00 52.41 305 ALA A C 1
ATOM 2244 O O . ALA A 1 305 ? 13.130 14.358 22.279 1.00 52.41 305 ALA A O 1
ATOM 2245 N N . ASN A 1 306 ? 12.336 14.007 20.210 1.00 58.00 306 ASN A N 1
ATOM 2246 C CA . ASN A 1 306 ? 13.637 13.644 19.610 1.00 58.00 306 ASN A CA 1
ATOM 2247 C C . ASN A 1 306 ? 14.398 12.563 20.415 1.00 58.00 306 ASN A C 1
ATOM 2249 O O . ASN A 1 306 ? 15.621 12.611 20.550 1.00 58.00 306 ASN A O 1
ATOM 2253 N N . GLY A 1 307 ? 13.669 11.614 21.014 1.00 53.56 307 GLY A N 1
ATOM 2254 C CA . GLY A 1 307 ? 14.239 10.575 21.879 1.00 53.56 307 GLY A CA 1
ATOM 2255 C C . GLY A 1 307 ? 14.480 10.982 23.340 1.00 53.56 307 GLY A C 1
ATOM 2256 O O . GLY A 1 307 ? 15.087 10.214 24.083 1.00 53.56 307 GLY A O 1
ATOM 2257 N N . ARG A 1 308 ? 14.012 12.155 23.785 1.00 60.59 308 ARG A N 1
ATOM 2258 C CA . ARG A 1 308 ? 13.957 12.507 25.211 1.00 60.59 308 ARG A CA 1
ATOM 2259 C C . ARG A 1 308 ? 12.836 11.737 25.897 1.00 60.59 308 ARG A C 1
ATOM 2261 O O . ARG A 1 308 ? 11.704 11.706 25.424 1.00 60.59 308 ARG A O 1
ATOM 2268 N N . GLU A 1 309 ? 13.157 11.159 27.043 1.00 66.88 309 GLU A N 1
ATOM 2269 C CA . GLU A 1 309 ? 12.185 10.466 27.877 1.00 66.88 309 GLU A CA 1
ATOM 2270 C C . GLU A 1 309 ? 11.261 11.485 28.556 1.00 66.88 309 GLU A C 1
ATOM 2272 O O . GLU A 1 309 ? 11.718 12.383 29.268 1.00 66.88 309 GLU A O 1
ATOM 2277 N N . ILE A 1 310 ? 9.956 11.366 28.314 1.00 74.38 310 ILE A N 1
ATOM 2278 C CA . ILE A 1 310 ? 8.941 12.161 29.007 1.00 74.38 310 ILE A CA 1
ATOM 2279 C C . ILE A 1 310 ? 8.584 11.398 30.279 1.00 74.38 310 ILE A C 1
ATOM 2281 O O . ILE A 1 310 ? 8.010 10.317 30.212 1.00 74.38 310 ILE A O 1
ATOM 2285 N N . THR A 1 311 ? 8.953 11.937 31.437 1.00 78.00 311 THR A N 1
ATOM 2286 C CA . THR A 1 311 ? 8.788 11.259 32.736 1.00 78.00 311 THR A CA 1
ATOM 2287 C C . THR A 1 311 ? 7.700 11.879 33.608 1.00 78.00 311 THR A C 1
ATOM 2289 O O . THR A 1 311 ? 7.300 11.288 34.608 1.00 78.00 311 THR A O 1
ATOM 2292 N N . THR A 1 312 ? 7.199 13.058 33.234 1.00 82.62 312 THR A N 1
ATOM 2293 C CA . THR A 1 312 ? 6.168 13.798 33.970 1.00 82.62 312 THR A CA 1
ATOM 2294 C C . THR A 1 312 ? 4.896 13.939 33.138 1.00 82.62 312 THR A C 1
ATOM 2296 O O . THR A 1 312 ? 5.024 14.202 31.942 1.00 82.62 312 THR A O 1
ATOM 2299 N N . PRO A 1 313 ? 3.699 13.859 33.754 1.00 88.12 313 PRO A N 1
ATOM 2300 C CA . PRO A 1 313 ? 2.432 14.164 33.094 1.00 88.12 313 PRO A CA 1
ATOM 2301 C C . PRO A 1 313 ? 2.468 15.516 32.370 1.00 88.12 313 PRO A C 1
ATOM 2303 O O . PRO A 1 313 ? 2.746 16.539 32.997 1.00 88.12 313 PRO A O 1
ATOM 2306 N N . CYS A 1 314 ? 2.204 15.527 31.066 1.00 88.69 314 CYS A N 1
ATOM 2307 C CA . CYS A 1 314 ? 2.198 16.729 30.238 1.00 88.69 314 CYS A CA 1
ATOM 2308 C C . CYS A 1 314 ? 1.205 16.633 29.073 1.00 88.69 314 CYS A C 1
ATOM 2310 O O . CYS A 1 314 ? 0.732 15.547 28.715 1.00 88.69 314 CYS A O 1
ATOM 2312 N N . VAL A 1 315 ? 0.914 17.791 28.480 1.00 90.12 315 VAL A N 1
ATOM 2313 C CA . VAL A 1 315 ? 0.223 17.919 27.194 1.00 90.12 315 VAL A CA 1
ATOM 2314 C C . VAL A 1 315 ? 1.268 18.259 26.136 1.00 90.12 315 VAL A C 1
ATOM 2316 O O . VAL A 1 315 ? 2.025 19.221 26.286 1.00 90.12 315 VAL A O 1
ATOM 2319 N N . ILE A 1 316 ? 1.326 17.466 25.071 1.00 89.00 316 ILE A N 1
ATOM 2320 C CA . ILE A 1 316 ? 2.202 17.728 23.925 1.00 89.00 316 ILE A CA 1
ATOM 2321 C C . ILE A 1 316 ? 1.493 18.701 22.989 1.00 89.00 316 ILE A C 1
ATOM 2323 O O . ILE A 1 316 ? 0.356 18.445 22.607 1.00 89.00 316 ILE A O 1
ATOM 2327 N N . VAL A 1 317 ? 2.169 19.771 22.579 1.00 88.25 317 VAL A N 1
ATOM 2328 C CA . VAL A 1 317 ? 1.655 20.733 21.597 1.00 88.25 317 VAL A CA 1
ATOM 2329 C C . VAL A 1 317 ? 2.470 20.605 20.314 1.00 88.25 317 VAL A C 1
ATOM 2331 O O . VAL A 1 317 ? 3.694 20.745 20.337 1.00 88.25 317 VAL A O 1
ATOM 2334 N N . LEU A 1 318 ? 1.797 20.312 19.202 1.00 85.19 318 LEU A N 1
ATOM 2335 C CA . LEU A 1 318 ? 2.409 20.086 17.895 1.00 85.19 318 LEU A CA 1
ATOM 2336 C C . LEU A 1 318 ? 1.785 20.992 16.826 1.00 85.19 318 LEU A C 1
ATOM 2338 O O . LEU A 1 318 ? 0.580 21.258 16.855 1.00 85.19 318 LEU A O 1
ATOM 2342 N N . PRO A 1 319 ? 2.566 21.418 15.819 1.00 81.56 319 PRO A N 1
ATOM 2343 C CA . PRO A 1 319 ? 2.006 22.091 14.656 1.00 81.56 319 PRO A CA 1
ATOM 2344 C C . PRO A 1 319 ? 1.124 21.145 13.838 1.00 81.56 319 PRO A C 1
ATOM 2346 O O . PRO A 1 319 ? 0.095 21.568 13.341 1.00 81.56 319 PRO A O 1
ATOM 2349 N N . GLU A 1 320 ? 1.511 19.875 13.712 1.00 82.69 320 GLU A N 1
ATOM 2350 C CA . GLU A 1 320 ? 0.781 18.829 12.994 1.00 82.69 320 GLU A CA 1
ATOM 2351 C C . GLU A 1 320 ? 1.064 17.477 13.665 1.00 82.69 320 GLU A C 1
ATOM 2353 O O . GLU A 1 320 ? 2.169 17.256 14.167 1.00 82.69 320 GLU A O 1
ATOM 2358 N N . LEU A 1 321 ? 0.091 16.563 13.659 1.00 86.88 321 LEU A N 1
ATOM 2359 C CA . LEU A 1 321 ? 0.254 15.212 14.202 1.00 86.88 321 LEU A CA 1
ATOM 2360 C C . LEU A 1 321 ? 0.333 14.192 13.060 1.00 86.88 321 LEU A C 1
ATOM 2362 O O . LEU A 1 321 ? -0.688 13.763 12.528 1.00 86.88 321 LEU A O 1
ATOM 2366 N N . ASP A 1 322 ? 1.555 13.811 12.688 1.00 87.62 322 ASP A N 1
ATOM 2367 C CA . ASP A 1 322 ? 1.805 12.751 11.706 1.00 87.62 322 ASP A CA 1
ATOM 2368 C C . ASP A 1 322 ? 1.744 11.343 12.329 1.00 87.62 322 ASP A C 1
ATOM 2370 O O . ASP A 1 322 ? 1.823 11.175 13.550 1.00 87.62 322 ASP A O 1
ATOM 2374 N N . ALA A 1 323 ? 1.623 10.320 11.476 1.00 87.81 323 ALA A N 1
ATOM 2375 C CA . ALA A 1 323 ? 1.478 8.924 11.891 1.00 87.81 323 ALA A CA 1
ATOM 2376 C C . ALA A 1 323 ? 2.615 8.428 12.803 1.00 87.81 323 ALA A C 1
ATOM 2378 O O . ALA A 1 323 ? 2.385 7.652 13.727 1.00 87.81 323 ALA A O 1
ATOM 2379 N N . ILE A 1 324 ? 3.850 8.873 12.563 1.00 88.62 324 ILE A N 1
ATOM 2380 C CA . ILE A 1 324 ? 5.026 8.381 13.285 1.00 88.62 324 ILE A CA 1
ATOM 2381 C C . ILE A 1 324 ? 5.206 9.120 14.605 1.00 88.62 324 ILE A C 1
ATOM 2383 O O . ILE A 1 324 ? 5.517 8.494 15.616 1.00 88.62 324 ILE A O 1
ATOM 2387 N N . SER A 1 325 ? 4.955 10.427 14.624 1.00 87.12 325 SER A N 1
ATOM 2388 C CA . SER A 1 325 ? 4.876 11.203 15.860 1.00 87.12 325 SER A CA 1
ATOM 2389 C C . SER A 1 325 ? 3.806 10.632 16.794 1.00 87.12 325 SER A C 1
ATOM 2391 O O . SER A 1 325 ? 4.084 10.447 17.977 1.00 87.12 325 SER A O 1
ATOM 2393 N N . ALA A 1 326 ? 2.637 10.257 16.259 1.00 88.50 326 ALA A N 1
ATOM 2394 C CA . ALA A 1 326 ? 1.585 9.586 17.019 1.00 88.50 326 ALA A CA 1
ATOM 2395 C C . ALA A 1 326 ? 2.000 8.186 17.504 1.00 88.50 326 ALA A C 1
ATOM 2397 O O . ALA A 1 326 ? 1.824 7.869 18.677 1.00 88.50 326 ALA A O 1
ATOM 2398 N N . ALA A 1 327 ? 2.620 7.367 16.645 1.00 88.00 327 ALA A N 1
ATOM 2399 C CA . ALA A 1 327 ? 3.081 6.017 16.997 1.00 88.00 327 ALA A CA 1
ATOM 2400 C C . ALA A 1 327 ? 4.218 5.995 18.039 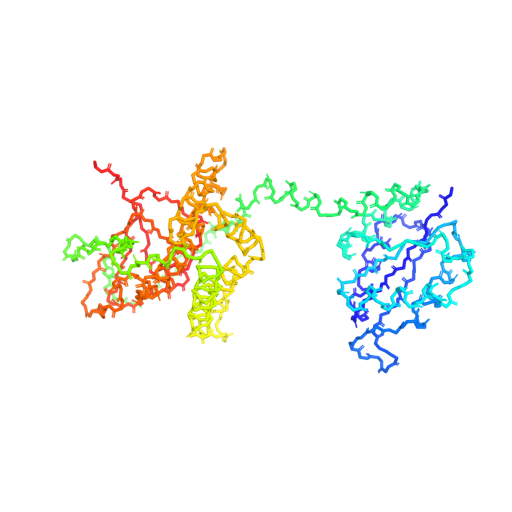1.00 88.00 327 ALA A C 1
ATOM 2402 O O . ALA A 1 327 ? 4.594 4.954 18.575 1.00 88.00 327 ALA A O 1
ATOM 2403 N N . LEU A 1 328 ? 4.821 7.141 18.330 1.00 83.31 328 LEU A N 1
ATOM 2404 C CA . LEU A 1 328 ? 5.853 7.252 19.356 1.00 83.31 328 LEU A CA 1
ATOM 2405 C C . LEU A 1 328 ? 5.330 7.859 20.657 1.00 83.31 328 LEU A C 1
ATOM 2407 O O . LEU A 1 328 ? 6.086 7.942 21.628 1.00 83.31 328 LEU A O 1
ATOM 2411 N N . LEU A 1 329 ? 4.041 8.205 20.720 1.00 84.06 329 LEU A N 1
ATOM 2412 C CA . LEU A 1 329 ? 3.397 8.585 21.968 1.00 84.06 329 LEU A CA 1
ATOM 2413 C C . LEU A 1 329 ? 3.410 7.394 22.931 1.00 84.06 329 LEU A C 1
ATOM 2415 O O . LEU A 1 329 ? 3.046 6.266 22.590 1.00 84.06 329 LEU A O 1
ATOM 2419 N N . ARG A 1 330 ? 3.857 7.648 24.161 1.00 72.12 330 ARG A N 1
ATOM 2420 C CA . ARG A 1 330 ? 3.824 6.675 25.252 1.00 72.12 330 ARG A CA 1
ATOM 2421 C C . ARG A 1 330 ? 2.669 7.038 26.186 1.00 72.12 330 ARG A C 1
ATOM 2423 O O . ARG A 1 330 ? 2.753 8.090 26.825 1.00 72.12 330 ARG A O 1
ATOM 2430 N N . PRO A 1 331 ? 1.608 6.213 26.274 1.00 65.19 331 PRO A N 1
ATOM 2431 C CA . PRO A 1 331 ? 0.540 6.449 27.237 1.00 65.19 331 PRO A CA 1
ATOM 2432 C C . PRO A 1 331 ? 1.106 6.401 28.665 1.00 65.19 331 PRO A C 1
ATOM 2434 O O . PRO A 1 331 ? 1.944 5.556 28.985 1.00 65.19 331 PRO A O 1
ATOM 2437 N N . GLY A 1 332 ? 0.692 7.352 29.505 1.00 74.38 332 GLY A N 1
ATOM 2438 C CA . GLY A 1 332 ? 1.177 7.521 30.879 1.00 74.38 332 GLY A CA 1
ATOM 2439 C C . GLY A 1 332 ? 1.620 8.961 31.161 1.00 74.38 332 GLY A C 1
ATOM 2440 O O . GLY A 1 332 ? 0.830 9.736 31.694 1.00 74.38 332 GLY A O 1
ATOM 2441 N N . PRO A 1 333 ? 2.862 9.347 30.815 1.00 77.00 333 PRO A N 1
ATOM 2442 C CA . PRO A 1 333 ? 3.347 10.717 30.990 1.00 77.00 333 PRO A CA 1
ATOM 2443 C C . PRO A 1 333 ? 2.739 11.684 29.963 1.00 77.00 333 PRO A C 1
ATOM 2445 O O . PRO A 1 333 ? 2.637 12.875 30.226 1.00 77.00 333 PRO A O 1
ATOM 2448 N N . VAL A 1 334 ? 2.289 11.195 28.806 1.00 86.25 334 VAL A N 1
ATOM 2449 C CA . VAL A 1 334 ? 1.508 12.003 27.867 1.00 86.25 334 VAL A CA 1
ATOM 2450 C C . VAL A 1 334 ? 0.035 11.854 28.214 1.00 86.25 334 VAL A C 1
ATOM 2452 O O . VAL A 1 334 ? -0.540 10.778 28.065 1.00 86.25 334 VAL A O 1
ATOM 2455 N N . THR A 1 335 ? -0.557 12.947 28.681 1.00 87.62 335 THR A N 1
ATOM 2456 C CA . THR A 1 335 ? -1.971 13.008 29.090 1.00 87.62 335 THR A CA 1
ATOM 2457 C C . THR A 1 335 ? -2.898 13.412 27.945 1.00 87.62 335 THR A C 1
ATOM 2459 O O . THR A 1 335 ? -4.057 13.011 27.935 1.00 87.62 335 THR A O 1
ATOM 2462 N N . GLY A 1 336 ? -2.375 14.127 26.946 1.00 89.44 336 GLY A N 1
ATOM 2463 C CA . GLY A 1 336 ? -3.093 14.515 25.736 1.00 89.44 336 GLY A CA 1
ATOM 2464 C C . GLY A 1 336 ? -2.183 15.203 24.715 1.00 89.44 336 GLY A C 1
ATOM 2465 O O . GLY A 1 336 ? -1.043 15.571 25.022 1.00 89.44 336 GLY A O 1
ATOM 2466 N N . VAL A 1 337 ? -2.696 15.377 23.496 1.00 90.12 337 VAL A N 1
ATOM 2467 C CA . VAL A 1 337 ? -2.032 16.088 22.398 1.00 90.12 337 VAL A CA 1
ATOM 2468 C C . VAL A 1 337 ? -2.897 17.242 21.901 1.00 90.12 337 VAL A C 1
ATOM 2470 O O . VAL A 1 337 ? -4.089 17.102 21.645 1.00 90.12 337 VAL A O 1
ATOM 2473 N N . GLU A 1 338 ? -2.273 18.394 21.739 1.00 90.06 338 GLU A N 1
ATOM 2474 C CA . GLU A 1 338 ? -2.822 19.607 21.157 1.00 90.06 338 GLU A CA 1
ATOM 2475 C C . GLU A 1 338 ? -2.206 19.829 19.775 1.00 90.06 338 GLU A C 1
ATOM 2477 O O . GLU A 1 338 ? -0.985 19.791 19.626 1.00 90.06 338 GLU A O 1
ATOM 2482 N N . VAL A 1 339 ? -3.042 20.048 18.757 1.00 87.12 339 VAL A N 1
ATOM 2483 C CA . VAL A 1 339 ? -2.588 20.246 17.372 1.00 87.12 339 VAL A CA 1
ATOM 2484 C C . VAL A 1 339 ? -3.102 21.570 16.816 1.00 87.12 339 VAL A C 1
ATOM 2486 O O . VAL A 1 339 ? -4.306 21.846 16.856 1.00 87.12 339 VAL A O 1
ATOM 2489 N N . HIS A 1 340 ? -2.203 22.382 16.257 1.00 76.75 340 HIS A N 1
ATOM 2490 C CA . HIS A 1 340 ? -2.569 23.623 15.570 1.00 76.75 340 HIS A CA 1
ATOM 2491 C C . HIS A 1 340 ? -3.135 23.327 14.169 1.00 76.75 340 HIS A C 1
ATOM 2493 O O . HIS A 1 340 ? -2.441 22.793 13.318 1.00 76.75 340 HIS A O 1
ATOM 2499 N N . GLY A 1 341 ? -4.383 23.709 13.876 1.00 62.44 341 GLY A N 1
ATOM 2500 C CA . GLY A 1 341 ? -4.969 23.463 12.540 1.00 62.44 341 GLY A CA 1
ATOM 2501 C C . GLY A 1 341 ? -5.391 22.005 12.302 1.00 62.44 341 GLY A C 1
ATOM 2502 O O . GLY A 1 341 ? -5.094 21.413 11.268 1.00 62.44 341 GLY A O 1
ATOM 2503 N N . TYR A 1 342 ? -6.088 21.443 13.286 1.00 56.00 342 TYR A N 1
ATOM 2504 C CA . TYR A 1 342 ? -6.550 20.057 13.350 1.00 56.00 342 TYR A CA 1
ATOM 2505 C C . TYR A 1 342 ? -7.426 19.594 12.176 1.00 56.00 342 TYR A C 1
ATOM 2507 O O . TYR A 1 342 ? -8.363 20.282 11.768 1.00 56.00 342 TYR A O 1
ATOM 2515 N N . SER A 1 343 ? -7.178 18.360 11.735 1.00 59.66 343 SER A N 1
ATOM 2516 C CA . SER A 1 343 ? -8.153 17.502 11.052 1.00 59.66 343 SER A CA 1
ATOM 2517 C C . SER A 1 343 ? -8.312 16.224 11.882 1.00 59.66 343 SER A C 1
ATOM 2519 O O . SER A 1 343 ? -7.320 15.675 12.356 1.00 59.66 343 SER A O 1
ATOM 2521 N N . ASP A 1 344 ? -9.549 15.772 12.102 1.00 63.16 344 ASP A N 1
ATOM 2522 C CA . ASP A 1 344 ? -9.867 14.606 12.956 1.00 63.16 344 ASP A CA 1
ATOM 2523 C C . ASP A 1 344 ? -9.656 13.254 12.245 1.00 63.16 344 ASP A C 1
ATOM 2525 O O . ASP A 1 344 ? -9.849 12.183 12.817 1.00 63.16 344 ASP A O 1
ATOM 2529 N N . THR A 1 345 ? -9.282 13.303 10.968 1.00 65.31 345 THR A N 1
ATOM 2530 C CA . THR A 1 345 ? -9.374 12.184 10.020 1.00 65.31 345 THR A CA 1
ATOM 2531 C C . THR A 1 345 ? -8.015 11.676 9.522 1.00 65.31 345 THR A C 1
ATOM 2533 O O . THR A 1 345 ? -7.959 10.693 8.787 1.00 65.31 345 THR A O 1
ATOM 2536 N N . GLY A 1 346 ? -6.905 12.274 9.970 1.00 71.25 346 GLY A N 1
ATOM 2537 C CA . GLY A 1 346 ? -5.552 11.862 9.584 1.00 71.25 346 GLY A CA 1
ATOM 2538 C C . GLY A 1 346 ? -5.032 10.607 10.305 1.00 71.25 346 GLY A C 1
ATOM 2539 O O . GLY A 1 346 ? -5.493 10.232 11.387 1.00 71.25 346 GLY A O 1
ATOM 2540 N N . HIS A 1 347 ? -3.983 9.988 9.750 1.00 82.75 347 HIS A N 1
ATOM 2541 C CA . HIS A 1 347 ? -3.333 8.810 10.344 1.00 82.75 347 HIS A CA 1
ATOM 2542 C C . HIS A 1 347 ? -2.782 9.055 11.759 1.00 82.75 347 HIS A C 1
ATOM 2544 O O . HIS A 1 347 ? -2.837 8.159 12.599 1.00 82.75 347 HIS A O 1
ATOM 2550 N N . GLY A 1 348 ? -2.275 10.258 12.047 1.00 86.06 348 GLY A N 1
ATOM 2551 C CA . GLY A 1 348 ? -1.783 10.619 13.379 1.00 86.06 348 GLY A CA 1
ATOM 2552 C C . GLY A 1 348 ? -2.877 10.598 14.457 1.00 86.06 348 GLY A C 1
ATOM 2553 O O . GLY A 1 348 ? -2.740 9.847 15.424 1.00 86.06 348 GLY A O 1
ATOM 2554 N N . PRO A 1 349 ? -3.979 11.358 14.299 1.00 85.19 349 PRO A N 1
ATOM 2555 C CA . PRO A 1 349 ? -5.137 11.287 15.192 1.00 85.19 349 PRO A CA 1
ATOM 2556 C C . PRO A 1 349 ? -5.702 9.872 15.376 1.00 85.19 349 PRO A C 1
ATOM 2558 O O . PRO A 1 349 ? -6.004 9.491 16.508 1.00 85.19 349 PRO A O 1
ATOM 2561 N N . ASN A 1 350 ? -5.786 9.066 14.308 1.00 84.25 350 ASN A N 1
ATOM 2562 C CA . ASN A 1 350 ? -6.256 7.682 14.428 1.00 84.25 350 ASN A CA 1
ATOM 2563 C C . ASN A 1 350 ? -5.322 6.834 15.313 1.00 84.25 350 ASN A C 1
ATOM 2565 O O . ASN A 1 350 ? -5.769 6.194 16.262 1.00 84.25 350 ASN A O 1
ATOM 2569 N N . ILE A 1 351 ? -4.006 6.896 15.083 1.00 88.31 351 ILE A N 1
ATOM 2570 C CA . ILE A 1 351 ? -3.032 6.183 15.925 1.00 88.31 351 ILE A CA 1
ATOM 2571 C C . ILE A 1 351 ? -3.104 6.656 17.383 1.00 88.31 351 ILE A C 1
ATOM 2573 O O . ILE A 1 351 ? -3.072 5.829 18.292 1.00 88.31 351 ILE A O 1
ATOM 2577 N N . ALA A 1 352 ? -3.237 7.961 17.630 1.00 88.12 352 ALA A N 1
ATOM 2578 C CA . ALA A 1 352 ? -3.386 8.484 18.988 1.00 88.12 352 ALA A CA 1
ATOM 2579 C C . ALA A 1 352 ? -4.642 7.925 19.683 1.00 88.12 352 ALA A C 1
ATOM 2581 O O . ALA A 1 352 ? -4.569 7.526 20.846 1.00 88.12 352 ALA A O 1
ATOM 2582 N N . ARG 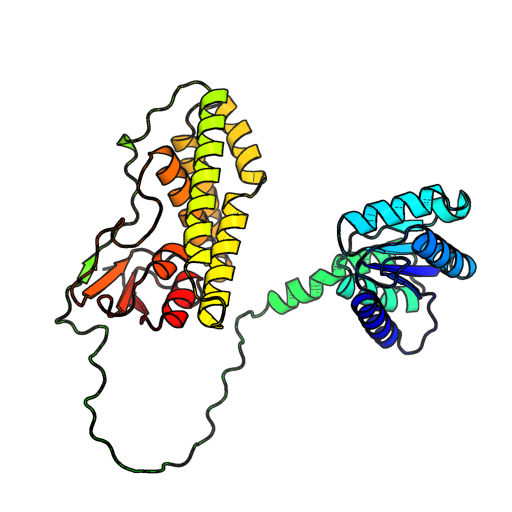A 1 353 ? -5.760 7.799 18.955 1.00 86.44 353 ARG A N 1
ATOM 2583 C CA . ARG A 1 353 ? -7.003 7.185 19.447 1.00 86.44 353 ARG A CA 1
ATOM 2584 C C . ARG A 1 353 ? -6.819 5.704 19.784 1.00 86.44 353 ARG A C 1
ATOM 2586 O O . ARG A 1 353 ? -7.224 5.288 20.866 1.00 86.44 353 ARG A O 1
ATOM 2593 N N . LEU A 1 354 ? -6.149 4.938 18.921 1.00 87.19 354 LEU A N 1
ATOM 2594 C CA . LEU A 1 354 ? -5.809 3.528 19.172 1.00 87.19 354 LEU A CA 1
ATOM 2595 C C . LEU A 1 354 ? -4.901 3.349 20.399 1.00 87.19 354 LEU A C 1
ATOM 2597 O O . LEU A 1 354 ? -4.984 2.338 21.092 1.00 87.19 354 LEU A O 1
ATOM 2601 N N . LEU A 1 355 ? -4.053 4.339 20.689 1.00 87.06 355 LEU A N 1
ATOM 2602 C CA . LEU A 1 355 ? -3.206 4.388 21.884 1.00 87.06 355 LEU A CA 1
ATOM 2603 C C . LEU A 1 355 ? -3.932 4.903 23.139 1.00 87.06 355 LEU A C 1
ATOM 2605 O O . LEU A 1 355 ? -3.333 4.925 24.215 1.00 87.06 355 LEU A O 1
ATOM 2609 N N . GLY A 1 356 ? -5.188 5.345 23.017 1.00 87.75 356 GLY A N 1
ATOM 2610 C CA . GLY A 1 356 ? -5.944 5.954 24.110 1.00 87.75 356 GLY A CA 1
ATOM 2611 C C . GLY A 1 356 ? -5.422 7.330 24.536 1.00 87.75 356 GLY A C 1
ATOM 2612 O O . GLY A 1 356 ? -5.657 7.739 25.670 1.00 87.75 356 GLY A O 1
ATOM 2613 N N . VAL A 1 357 ? -4.702 8.039 23.660 1.00 88.81 357 VAL A N 1
ATOM 2614 C CA . VAL A 1 357 ? -4.194 9.393 23.917 1.00 88.81 357 VAL A CA 1
ATOM 2615 C C . VAL A 1 357 ? -5.178 10.419 23.339 1.00 88.81 357 VAL A C 1
ATOM 2617 O O . VAL A 1 357 ? -5.338 10.482 22.118 1.00 88.81 357 VAL A O 1
ATOM 2620 N N . PRO A 1 358 ? -5.836 11.245 24.174 1.00 89.31 358 PRO A N 1
ATOM 2621 C CA . PRO A 1 358 ? -6.764 12.269 23.705 1.00 89.31 358 PRO A CA 1
ATOM 2622 C C . PRO A 1 358 ? -6.069 13.304 22.817 1.00 89.31 358 PRO A C 1
ATOM 2624 O O . PRO A 1 358 ? -4.980 13.775 23.149 1.00 89.31 358 PRO A O 1
ATOM 2627 N N . VAL A 1 359 ? -6.720 13.708 21.725 1.00 88.88 359 VAL A N 1
ATOM 2628 C CA . VAL A 1 359 ? -6.231 14.761 20.823 1.00 88.88 359 VAL A CA 1
ATOM 2629 C C . VAL A 1 359 ? -7.261 15.881 20.744 1.00 88.88 359 VAL A C 1
ATOM 2631 O O . VAL A 1 359 ? -8.459 15.612 20.668 1.00 88.88 359 VAL A O 1
ATOM 2634 N N . ARG A 1 360 ? -6.812 17.140 20.762 1.00 87.25 360 ARG A N 1
ATOM 2635 C CA . ARG A 1 360 ? -7.682 18.300 20.535 1.00 87.25 360 ARG A CA 1
ATOM 2636 C C . ARG A 1 360 ? -7.077 19.323 19.587 1.00 87.25 360 ARG A C 1
ATOM 2638 O O . ARG A 1 360 ? -5.866 19.543 19.560 1.00 87.25 360 ARG A O 1
ATOM 2645 N N . ALA A 1 361 ? -7.958 19.997 18.859 1.00 82.12 361 ALA A N 1
ATOM 2646 C CA . ALA A 1 361 ? -7.620 21.160 18.059 1.00 82.12 361 ALA A CA 1
ATOM 2647 C C . ALA A 1 361 ? -7.352 22.382 18.941 1.00 82.12 361 ALA A C 1
ATOM 2649 O O . ALA A 1 361 ? -8.109 22.645 19.877 1.00 82.12 361 ALA A O 1
ATOM 2650 N N . VAL A 1 362 ? -6.343 23.175 18.585 1.00 78.06 362 VAL A N 1
ATOM 2651 C CA . VAL A 1 362 ? -6.144 24.519 19.141 1.00 78.06 362 VAL A CA 1
ATOM 2652 C C . VAL A 1 362 ? -6.137 25.534 18.003 1.00 78.06 362 VAL A C 1
ATOM 2654 O O . VAL A 1 362 ? -5.546 25.294 16.944 1.00 78.06 362 VAL A O 1
ATOM 2657 N N . ALA A 1 363 ? -6.819 26.664 18.202 1.00 60.06 363 ALA A N 1
ATOM 2658 C CA . ALA A 1 363 ? -6.741 27.783 17.270 1.00 60.06 363 ALA A CA 1
ATOM 2659 C C . ALA A 1 363 ? -5.295 28.312 17.222 1.00 60.06 363 ALA A C 1
ATOM 2661 O O . ALA A 1 363 ? -4.585 28.270 18.226 1.00 60.06 363 ALA A O 1
ATOM 2662 N N . ARG A 1 364 ? -4.841 28.770 16.049 1.00 54.31 364 ARG A N 1
ATOM 2663 C CA . ARG A 1 364 ? -3.632 29.602 15.970 1.00 54.31 364 ARG A CA 1
ATOM 2664 C C . ARG A 1 364 ? -4.024 30.998 16.456 1.00 54.31 364 ARG A C 1
ATOM 2666 O O . ARG A 1 364 ? -4.919 31.582 15.846 1.00 54.31 364 ARG A O 1
ATOM 2673 N N . ASP A 1 365 ? -3.401 31.466 17.535 1.00 48.78 365 ASP A N 1
ATOM 2674 C CA . ASP A 1 365 ? -3.499 32.863 17.985 1.00 48.78 365 ASP A CA 1
ATOM 2675 C C . ASP A 1 365 ? -2.838 33.831 16.991 1.00 48.78 365 ASP A C 1
ATOM 2677 O O . ASP A 1 365 ? -1.820 33.443 16.361 1.00 48.78 365 ASP A O 1
#

Sequence (365 aa):
MTCGLVLVAHSRPLAEAARDLALTMTGGRDIALAVAAGSADGGIGTDAMAVLDAVNSVAERCDDVLVFVDLGSAIMSAQTALEFAEPDVAARTHISRAPLVEGVVAAAAKAALGTDWRGVEAEARRGLKPKETLVDDDLAADPTPTVDDVDTVADEGLTDPPPDPFSPLLPRMEYTLDLNPEGYVSTGEAARELERFEVARARAAAALERIARSYDDTTEAGREIATIVRMIVALVNDRRLSRMAAADLAETPDAFRVVEERLDSLAGKIAAAPTSQLREQSIDVRLVSRLILGALAEQPLAGVANGREITTPCVIVLPELDAISAALLRPGPVTGVEVHGYSDTGHGPNIARLLGVPVRAVARD